Protein AF-A0AAV2HNX9-F1 (afdb_monomer)

Solvent-accessible surface area (backbone atoms only — not comparable to full-atom values): 12961 Å² total; per-residue (Å²): 136,86,89,87,82,91,80,92,86,80,91,81,89,77,92,74,74,87,75,73,69,78,71,80,78,62,73,86,73,55,54,63,69,58,54,45,53,54,46,70,78,42,55,73,60,53,39,57,54,51,30,67,74,41,72,68,45,33,56,45,68,68,38,48,83,78,48,26,64,44,81,35,42,28,35,45,73,84,60,88,81,61,64,88,79,57,84,57,62,84,46,102,81,33,64,98,61,38,48,29,59,53,41,34,58,49,30,72,75,42,20,72,38,26,27,28,44,33,41,37,36,73,41,77,95,27,45,65,61,39,33,54,39,47,37,54,35,27,61,42,41,50,72,18,59,31,31,32,45,34,40,32,48,62,56,35,64,92,56,69,65,67,60,48,52,51,41,49,53,27,50,35,53,42,40,52,47,19,63,58,24,28,32,45,35,37,32,44,32,20,29,54,69,68,60,40,48,51,43,51,51,35,41,48,73,31,17,58,92,44,50,77,44,81,42,61,55,43,37,49,50,96,73,73,73,87,69,79,131

Organism: Lymnaea stagnalis (NCBI:txid6523)

Nearest PDB structures (foldseek):
  8dkq-assembly1_A  TM=3.565E-01  e=7.542E-01  Sinorhizobium meliloti SM11

Structure (mmCIF, N/CA/C/O backbone):
data_AF-A0AAV2HNX9-F1
#
_entry.id   AF-A0AAV2HNX9-F1
#
loop_
_atom_site.group_PDB
_atom_site.id
_atom_site.type_symbol
_atom_site.label_atom_id
_atom_site.label_alt_id
_atom_site.label_comp_id
_atom_site.label_asym_id
_atom_site.label_entity_id
_atom_site.label_seq_id
_atom_site.pdbx_PDB_ins_code
_atom_site.Cartn_x
_atom_site.Cartn_y
_atom_site.Cartn_z
_atom_site.occupancy
_atom_site.B_iso_or_equiv
_atom_site.auth_seq_id
_atom_site.auth_comp_id
_atom_site.auth_asym_id
_atom_site.auth_atom_id
_atom_site.pdbx_PDB_model_num
ATOM 1 N N . MET A 1 1 ? -60.357 48.230 65.806 1.00 36.31 1 MET A N 1
ATOM 2 C CA . MET A 1 1 ? -60.300 48.684 64.400 1.00 36.31 1 MET A CA 1
ATOM 3 C C . MET A 1 1 ? -59.715 47.555 63.560 1.00 36.31 1 MET A C 1
ATOM 5 O O . MET A 1 1 ? -58.563 47.202 63.742 1.00 36.31 1 MET A O 1
ATOM 9 N N . THR A 1 2 ? -60.600 46.787 62.909 1.00 33.12 2 THR A N 1
ATOM 10 C CA . THR A 1 2 ? -60.699 46.656 61.431 1.00 33.12 2 THR A CA 1
ATOM 11 C C . THR A 1 2 ? -59.559 45.836 60.812 1.00 33.12 2 THR A C 1
ATOM 13 O O . THR A 1 2 ? -58.470 46.345 60.603 1.00 33.12 2 THR A O 1
ATOM 16 N N . THR A 1 3 ? -59.724 44.513 60.686 1.00 29.86 3 THR A N 1
ATOM 17 C CA . THR A 1 3 ? -60.319 43.760 59.546 1.00 29.86 3 THR A CA 1
ATOM 18 C C . THR A 1 3 ? -59.395 43.589 58.342 1.00 29.86 3 THR A C 1
ATOM 20 O O . THR A 1 3 ? -59.078 44.574 57.68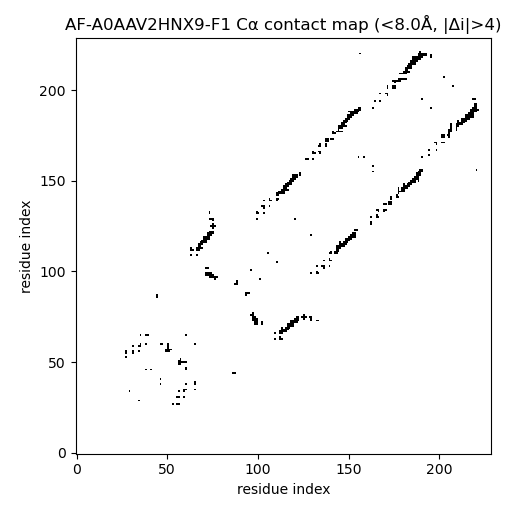2 1.00 29.86 3 THR A O 1
ATOM 23 N N . LYS A 1 4 ? -59.137 42.321 57.989 1.00 33.69 4 LYS A N 1
ATOM 24 C CA . LYS A 1 4 ? -59.310 41.662 56.667 1.00 33.69 4 LYS A CA 1
ATOM 25 C C . LYS A 1 4 ? -58.318 40.490 56.603 1.00 33.69 4 LYS A C 1
ATOM 27 O O . LYS A 1 4 ? -57.158 40.658 56.928 1.00 33.69 4 LYS A O 1
ATOM 32 N N . GLY A 1 5 ? -58.676 39.273 56.222 1.00 32.19 5 GLY A N 1
ATOM 33 C CA . GLY A 1 5 ? -59.882 38.802 55.561 1.00 32.19 5 GLY A CA 1
ATOM 34 C C . GLY A 1 5 ? -59.481 37.609 54.700 1.00 32.19 5 GLY A C 1
ATOM 35 O O . GLY A 1 5 ? -58.818 37.769 53.685 1.00 32.19 5 GLY A O 1
ATOM 36 N N . ASN A 1 6 ? -59.866 36.419 55.143 1.00 35.28 6 ASN A N 1
ATOM 37 C CA . ASN A 1 6 ? -59.777 35.169 54.399 1.00 35.28 6 ASN A CA 1
ATOM 38 C C . ASN A 1 6 ? -60.876 35.162 53.313 1.00 35.28 6 ASN A C 1
ATOM 40 O O . ASN A 1 6 ? -62.016 35.473 53.664 1.00 35.28 6 ASN A O 1
ATOM 44 N N . LYS A 1 7 ? -60.583 34.791 52.051 1.00 37.09 7 LYS A N 1
ATOM 45 C CA . LYS A 1 7 ? -61.527 34.113 51.118 1.00 37.09 7 LYS A CA 1
ATOM 46 C C . LYS A 1 7 ? -60.924 33.777 49.737 1.00 37.09 7 LYS A C 1
ATOM 48 O O . LYS A 1 7 ? -60.796 34.620 48.864 1.00 37.09 7 LYS A O 1
ATOM 53 N N . ILE A 1 8 ? -60.592 32.495 49.585 1.00 37.94 8 ILE A N 1
ATOM 54 C CA . ILE A 1 8 ? -61.022 31.507 48.568 1.00 37.94 8 ILE A CA 1
ATOM 55 C C . ILE A 1 8 ? -61.745 32.003 47.288 1.00 37.94 8 ILE A C 1
ATOM 57 O O . ILE A 1 8 ? -62.799 32.626 47.387 1.00 37.94 8 ILE A O 1
ATOM 61 N N . ARG A 1 9 ? -61.273 31.466 46.139 1.00 32.03 9 ARG A N 1
ATOM 62 C CA . ARG A 1 9 ? -61.919 31.076 44.843 1.00 32.03 9 ARG A CA 1
ATOM 63 C C . ARG A 1 9 ? -61.125 31.671 43.664 1.00 32.03 9 ARG A C 1
ATOM 65 O O . ARG A 1 9 ? -60.719 32.812 43.744 1.00 32.03 9 ARG A O 1
ATOM 72 N N . GLN A 1 10 ? -60.868 30.998 42.541 1.00 31.73 10 GLN A N 1
ATOM 73 C CA . GLN A 1 10 ? -61.465 29.801 41.947 1.00 31.73 10 GLN A CA 1
ATOM 74 C C . GLN A 1 10 ? -60.506 29.214 40.890 1.00 31.73 10 GLN A C 1
ATOM 76 O O . GLN A 1 10 ? -59.698 29.925 40.302 1.00 31.73 10 GLN A O 1
ATOM 81 N N . LYS A 1 11 ? -60.643 27.906 40.652 1.00 38.12 11 LYS A N 1
ATOM 82 C CA . LYS A 1 11 ? -60.053 27.131 39.551 1.00 38.12 11 LYS A CA 1
ATOM 83 C C . LYS A 1 11 ? -60.356 27.751 38.180 1.00 38.12 11 LYS A C 1
ATOM 85 O O . LYS A 1 11 ? -61.486 28.179 37.968 1.00 38.12 11 LYS A O 1
ATOM 90 N N . ASN A 1 12 ? -59.408 27.653 37.244 1.00 29.58 12 ASN A N 1
ATOM 91 C CA . ASN A 1 12 ? -59.546 26.915 35.971 1.00 29.58 12 ASN A CA 1
ATOM 92 C C . ASN A 1 12 ? -58.284 27.130 35.114 1.00 29.58 12 ASN A C 1
ATOM 94 O O . ASN A 1 12 ? -57.900 28.246 34.810 1.00 29.58 12 ASN A O 1
ATOM 98 N N . SER A 1 13 ? -57.533 26.057 34.869 1.00 39.56 13 SER A N 1
ATOM 99 C CA . SER A 1 13 ? -57.535 25.339 33.587 1.00 39.56 13 SER A CA 1
ATOM 100 C C . SER A 1 13 ? -56.720 26.037 32.502 1.00 39.56 13 SER A C 1
ATOM 102 O O . SER A 1 13 ? -57.232 26.826 31.719 1.00 39.56 13 SER A O 1
ATOM 104 N N . THR A 1 14 ? -55.469 25.613 32.377 1.00 35.22 14 THR A N 1
ATOM 105 C CA . THR A 1 14 ? -54.816 25.495 31.073 1.00 35.22 14 THR A CA 1
ATOM 106 C C . THR A 1 14 ? -53.960 24.237 31.108 1.00 35.22 14 THR A C 1
ATOM 108 O O . THR A 1 14 ? -52.844 24.208 31.615 1.00 35.22 14 THR A O 1
ATOM 111 N N . LYS A 1 15 ? -54.552 23.146 30.607 1.00 44.59 15 LYS A N 1
ATOM 112 C CA . LYS A 1 15 ? -53.810 22.002 30.079 1.00 44.59 15 LYS A CA 1
ATOM 113 C C . LYS A 1 15 ? -52.879 22.546 28.995 1.00 44.59 15 LYS A C 1
ATOM 115 O O . LYS A 1 15 ? -53.356 22.968 27.948 1.00 44.59 15 LYS A O 1
ATOM 120 N N . GLY A 1 16 ? -51.581 22.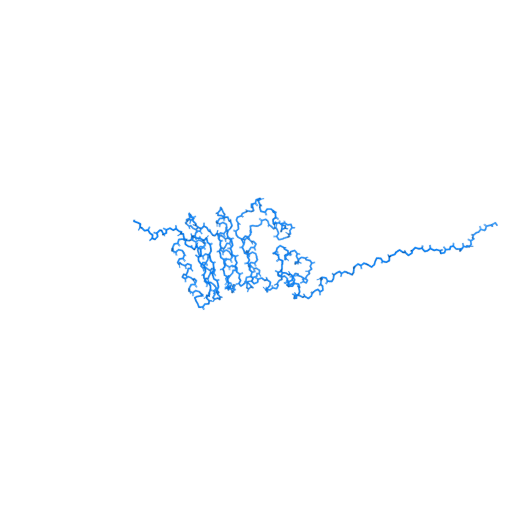542 29.260 1.00 34.94 16 GLY A N 1
ATOM 121 C CA . GLY A 1 16 ? -50.545 22.953 28.320 1.00 34.94 16 GLY A CA 1
ATOM 122 C C . GLY A 1 16 ? -49.400 21.957 28.370 1.00 34.94 16 GLY A C 1
ATOM 123 O O . GLY A 1 16 ? -48.432 22.176 29.077 1.00 34.94 16 GLY A O 1
ATOM 124 N N . GLN A 1 17 ? -49.598 20.836 27.676 1.00 37.97 17 GLN A N 1
ATOM 125 C CA . GLN A 1 17 ? -48.571 19.976 27.083 1.00 37.97 17 GLN A CA 1
ATOM 126 C C . GLN A 1 17 ? -47.351 19.643 27.963 1.00 37.97 17 GLN A C 1
ATOM 128 O O . GLN A 1 17 ? -46.345 20.347 27.980 1.00 37.97 17 GLN A O 1
ATOM 133 N N . HIS A 1 18 ? -47.385 18.451 28.570 1.00 40.00 18 HIS A N 1
ATOM 134 C CA . HIS A 1 18 ? -46.161 17.672 28.744 1.00 40.00 18 HIS A CA 1
ATOM 135 C C . HIS A 1 18 ? -45.559 17.454 27.349 1.00 40.00 18 HIS A C 1
ATOM 137 O O . HIS A 1 18 ? -45.956 16.539 26.630 1.00 40.00 18 HIS A O 1
ATOM 143 N N . HIS A 1 19 ? -44.611 18.302 26.954 1.00 43.41 19 HIS A N 1
ATOM 144 C CA . HIS A 1 19 ? -43.607 17.896 25.987 1.00 43.41 19 HIS A CA 1
ATOM 145 C C . HIS A 1 19 ? -42.843 16.742 26.640 1.00 43.41 19 HIS A C 1
ATOM 147 O O . HIS A 1 19 ? -41.956 16.956 27.464 1.00 43.41 19 HIS A O 1
ATOM 153 N N . THR A 1 20 ? -43.227 15.505 26.322 1.00 45.50 20 THR A N 1
ATOM 154 C CA . THR A 1 20 ? -42.326 14.357 26.419 1.00 45.50 20 THR A CA 1
ATOM 155 C C . THR A 1 20 ? -41.044 14.765 25.712 1.00 45.50 20 THR A C 1
ATOM 157 O O . THR A 1 20 ? -41.042 14.930 24.489 1.00 45.50 20 THR A O 1
ATOM 160 N N . SER A 1 21 ? -39.977 15.009 26.477 1.00 46.34 21 SER A N 1
ATOM 161 C CA . SER A 1 21 ? -38.649 15.138 25.893 1.00 46.34 21 SER A CA 1
ATOM 162 C C . SER A 1 21 ? -38.419 13.877 25.063 1.00 46.34 21 SER A C 1
ATOM 164 O O . SER A 1 21 ? -38.721 12.793 25.575 1.00 46.34 21 SER A O 1
ATOM 166 N N . PRO A 1 22 ? -37.938 13.969 23.812 1.00 51.44 22 PRO A N 1
ATOM 167 C CA . PRO A 1 22 ? -37.558 12.763 23.095 1.00 51.44 22 PRO A CA 1
ATOM 168 C C . PRO A 1 22 ? -36.579 12.010 23.998 1.00 51.44 22 PRO A C 1
ATOM 170 O O . PRO A 1 22 ? -35.651 12.623 24.535 1.00 51.44 22 PRO A O 1
ATOM 173 N N . GLU A 1 23 ? -36.850 10.726 24.247 1.00 56.50 23 GLU A N 1
ATOM 174 C CA . GLU A 1 23 ? -35.920 9.841 24.948 1.00 56.50 23 GLU A CA 1
ATOM 175 C C . GLU A 1 23 ? -34.497 10.126 24.445 1.00 56.50 23 GLU A C 1
ATOM 177 O O . GLU A 1 23 ? -34.314 10.266 23.227 1.00 56.50 23 GLU A O 1
ATOM 182 N N . PRO A 1 24 ? -33.493 10.257 25.331 1.00 60.19 24 PRO A N 1
ATOM 183 C CA . PRO A 1 24 ? -32.129 10.492 24.889 1.00 60.19 24 PRO A CA 1
ATOM 184 C C . PRO A 1 24 ? -31.737 9.345 23.960 1.00 60.19 24 PRO A C 1
ATOM 186 O O . PRO A 1 24 ? -31.617 8.199 24.387 1.00 60.19 24 PRO A O 1
ATOM 189 N N . GLN A 1 25 ? -31.614 9.657 22.667 1.00 62.66 25 GLN A N 1
ATOM 190 C CA . GLN A 1 25 ? -31.430 8.654 21.629 1.00 62.66 25 GLN A CA 1
ATOM 191 C C . GLN A 1 25 ? -30.222 7.777 21.966 1.00 62.66 25 GLN A C 1
ATOM 193 O O . GLN A 1 25 ? -29.090 8.248 22.088 1.00 62.66 25 GLN A O 1
ATOM 198 N N . LEU A 1 26 ? -30.508 6.485 22.099 1.00 79.25 26 LEU A N 1
ATOM 199 C CA . LEU A 1 26 ? -29.689 5.417 22.667 1.00 79.25 26 LEU A CA 1
ATOM 200 C C . LEU A 1 26 ? -28.429 5.046 21.851 1.00 79.25 26 LEU A C 1
ATOM 202 O O . LEU A 1 26 ? -27.915 3.937 21.974 1.00 79.25 26 LEU A O 1
ATOM 206 N N . TRP A 1 27 ? -27.913 5.940 21.002 1.00 82.44 27 TRP A N 1
ATOM 207 C CA . TRP A 1 27 ? -26.795 5.677 20.081 1.00 82.44 27 TRP A CA 1
ATOM 208 C C . TRP A 1 27 ? -25.524 5.181 20.789 1.00 82.44 27 TRP A C 1
ATOM 210 O O . TRP A 1 27 ? -24.740 4.420 20.217 1.00 82.44 27 TRP A O 1
ATOM 220 N N . SER A 1 28 ? -25.324 5.575 22.048 1.00 81.00 28 SER A N 1
ATOM 221 C CA . SER A 1 28 ? -24.218 5.108 22.889 1.00 81.00 28 SER A CA 1
ATOM 222 C C . SER A 1 28 ? -24.363 3.655 23.360 1.00 81.00 28 SER A C 1
ATOM 224 O O . SER A 1 28 ? -23.349 3.046 23.701 1.00 81.00 28 SER A O 1
ATOM 226 N N . LEU A 1 29 ? -25.581 3.102 23.362 1.00 85.69 29 LEU A N 1
ATOM 227 C CA . LEU A 1 29 ? -25.898 1.730 23.776 1.00 85.69 29 LEU A CA 1
ATOM 228 C C . LEU A 1 29 ? -25.958 0.743 22.601 1.00 85.69 29 LEU A C 1
ATOM 230 O O . LEU A 1 29 ? -26.251 -0.434 22.802 1.00 85.69 29 LEU A O 1
ATOM 234 N N . LEU A 1 30 ? -25.667 1.193 21.375 1.00 90.06 30 LEU A N 1
ATOM 235 C CA . LEU A 1 30 ? -25.599 0.294 20.229 1.00 90.06 30 LEU A CA 1
ATOM 236 C C . LEU A 1 30 ? -24.528 -0.791 20.437 1.00 90.06 30 LEU A C 1
ATOM 238 O O . LEU A 1 30 ? -23.405 -0.474 20.845 1.00 90.06 30 LEU A O 1
ATOM 242 N N . PRO A 1 31 ? -24.822 -2.059 20.089 1.00 92.25 31 PRO A N 1
ATOM 243 C CA . PRO A 1 31 ? -23.825 -3.119 20.108 1.00 92.25 31 PRO A CA 1
ATOM 244 C C . PRO A 1 31 ? -22.621 -2.783 19.225 1.00 92.25 31 PRO A C 1
ATOM 246 O O . PRO A 1 31 ? -22.765 -2.224 18.134 1.00 92.25 31 PRO A O 1
ATOM 249 N N . ALA A 1 32 ? -21.428 -3.199 19.657 1.00 90.56 32 ALA A N 1
ATOM 250 C CA . ALA A 1 32 ? -20.174 -2.935 18.949 1.00 90.56 32 ALA A CA 1
ATOM 251 C C . ALA A 1 32 ? -20.191 -3.401 17.480 1.00 90.56 32 ALA A C 1
ATOM 253 O O . ALA A 1 32 ? -19.605 -2.751 16.619 1.00 90.56 32 ALA A O 1
ATOM 254 N N . THR A 1 33 ? -20.898 -4.493 17.176 1.00 91.88 33 THR A N 1
ATOM 255 C CA . THR A 1 33 ? -21.072 -5.018 15.812 1.00 91.88 33 THR A CA 1
ATOM 256 C C . THR A 1 33 ? -21.853 -4.065 14.907 1.00 91.88 33 THR A C 1
ATOM 258 O O . THR A 1 33 ? -21.482 -3.890 13.748 1.00 91.88 33 THR A O 1
ATOM 261 N N . ILE A 1 34 ? -22.887 -3.401 15.431 1.00 93.19 34 ILE A N 1
ATOM 262 C CA . ILE A 1 34 ? -23.683 -2.413 14.690 1.00 93.19 34 ILE A CA 1
ATOM 263 C C . ILE A 1 34 ? -22.869 -1.141 14.466 1.00 93.19 34 ILE A C 1
ATOM 265 O O . ILE A 1 34 ? -22.821 -0.626 13.353 1.00 93.19 34 ILE A O 1
ATOM 269 N N . VAL A 1 35 ? -22.160 -0.673 15.495 1.00 93.38 35 VAL A N 1
ATOM 270 C CA . VAL A 1 35 ? -21.253 0.479 15.376 1.00 93.38 35 VAL A CA 1
ATOM 271 C C . VAL A 1 35 ? -20.162 0.198 14.336 1.00 93.38 35 VAL A C 1
ATOM 273 O O . VAL A 1 35 ? -19.877 1.051 13.496 1.00 93.38 35 VAL A O 1
ATOM 276 N N . LEU A 1 36 ? -19.595 -1.014 14.327 1.00 91.94 36 LEU A N 1
ATOM 277 C CA . LEU A 1 36 ? -18.611 -1.437 13.330 1.00 91.94 36 LEU A CA 1
ATOM 278 C C . LEU A 1 36 ? -19.209 -1.440 11.919 1.00 91.94 36 LEU A C 1
ATOM 280 O O . LEU A 1 36 ? -18.563 -0.958 10.992 1.00 91.94 36 LEU A O 1
ATOM 284 N N . ALA A 1 37 ? -20.439 -1.932 11.755 1.00 92.56 37 ALA A N 1
ATOM 285 C CA . ALA A 1 37 ? -21.139 -1.896 10.476 1.00 92.56 37 ALA A CA 1
ATOM 286 C C . ALA A 1 37 ? -21.342 -0.454 9.989 1.00 92.56 37 ALA A C 1
ATOM 288 O O . ALA A 1 37 ? -21.020 -0.159 8.841 1.00 92.56 37 ALA A O 1
ATOM 289 N N . ILE A 1 38 ? -21.762 0.469 10.861 1.00 93.44 38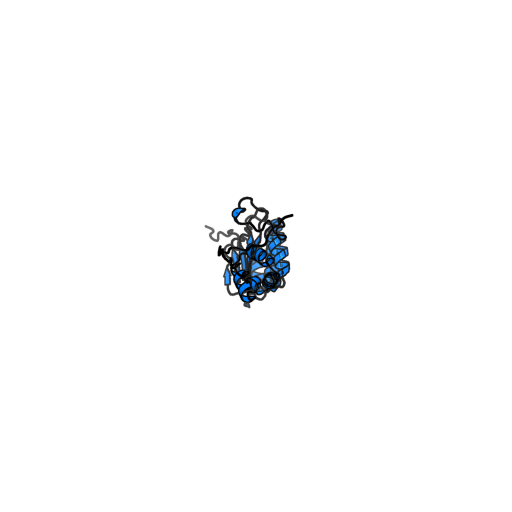 ILE A N 1
ATOM 290 C CA . ILE A 1 38 ? -21.879 1.898 10.524 1.00 93.44 38 ILE A CA 1
ATOM 291 C C . ILE A 1 38 ? -20.531 2.442 10.044 1.00 93.44 38 ILE A C 1
ATOM 293 O O . ILE A 1 38 ? -20.466 3.049 8.976 1.00 93.44 38 ILE A O 1
ATOM 297 N N . TYR A 1 39 ? -19.438 2.149 10.759 1.00 91.00 39 TYR A N 1
ATOM 298 C CA . TYR A 1 39 ? -18.098 2.549 10.334 1.00 91.00 39 TYR A CA 1
ATOM 299 C C . TYR A 1 39 ? -17.755 2.082 8.911 1.00 91.00 39 TYR A C 1
ATOM 301 O O . TYR A 1 39 ? -17.054 2.803 8.200 1.00 91.00 39 TYR A O 1
ATOM 309 N N . THR A 1 40 ? -18.236 0.919 8.456 1.00 88.62 40 THR A N 1
ATOM 310 C CA . THR A 1 40 ? -17.935 0.438 7.095 1.00 88.62 40 THR A CA 1
ATOM 311 C C . THR A 1 40 ? -18.527 1.317 5.991 1.00 88.62 40 THR A C 1
ATOM 313 O O . THR A 1 40 ? -17.886 1.451 4.951 1.00 88.62 40 THR A O 1
ATOM 316 N N . TYR A 1 41 ? -19.654 1.991 6.244 1.00 89.69 41 TYR A N 1
ATOM 317 C CA . TYR A 1 41 ? -20.299 2.909 5.294 1.00 89.69 41 TYR A CA 1
ATOM 318 C C . TYR A 1 41 ? -19.685 4.312 5.274 1.00 89.69 41 TYR A C 1
ATOM 320 O O . TYR A 1 41 ? -19.957 5.097 4.369 1.00 89.69 41 TYR A O 1
ATOM 328 N N . LEU A 1 42 ? -18.864 4.639 6.271 1.00 84.81 42 LEU A N 1
ATOM 329 C CA . LEU A 1 42 ? -18.271 5.960 6.421 1.00 84.81 42 LEU A CA 1
ATOM 330 C C . LEU A 1 42 ? -16.921 6.065 5.709 1.00 84.81 42 LEU A C 1
ATOM 332 O O . LEU A 1 42 ? -16.093 5.151 5.773 1.00 84.81 42 LEU A O 1
ATOM 336 N N . GLY A 1 43 ? -16.669 7.224 5.097 1.00 75.94 43 GLY A N 1
ATOM 337 C CA . GLY A 1 43 ? -15.327 7.618 4.670 1.00 75.94 43 GLY A CA 1
ATOM 338 C C . GLY A 1 43 ? -14.433 7.919 5.875 1.00 75.94 43 GLY A C 1
ATOM 339 O O . GLY A 1 43 ? -14.919 8.189 6.972 1.00 75.94 43 GLY A O 1
ATOM 340 N N . ASP A 1 44 ? -13.112 7.902 5.698 1.00 74.44 44 ASP A N 1
ATOM 341 C CA . ASP A 1 44 ? -12.163 7.998 6.821 1.00 74.44 44 ASP A CA 1
ATOM 342 C C . ASP A 1 44 ? -12.356 9.253 7.697 1.00 74.44 44 ASP A C 1
ATOM 344 O O . ASP A 1 44 ? -12.184 9.189 8.916 1.00 74.44 44 ASP A O 1
ATOM 348 N N . ILE A 1 45 ? -12.784 10.372 7.100 1.00 71.50 45 ILE A N 1
ATOM 349 C CA . ILE A 1 45 ? -13.097 11.628 7.804 1.00 71.50 45 ILE A CA 1
ATOM 350 C C . ILE A 1 45 ? -14.251 11.427 8.790 1.00 71.50 45 ILE A C 1
ATOM 352 O O . ILE A 1 45 ? -14.160 11.804 9.965 1.00 71.50 45 ILE A O 1
ATOM 356 N N . ASP A 1 46 ? -15.321 10.801 8.319 1.00 81.12 46 ASP A N 1
ATOM 357 C CA . ASP A 1 46 ? -16.515 10.553 9.112 1.00 81.12 46 ASP A CA 1
ATOM 358 C C . ASP A 1 46 ? -16.242 9.481 10.163 1.00 81.12 46 ASP A C 1
ATOM 360 O O . ASP A 1 46 ? -16.701 9.617 11.292 1.00 81.12 46 ASP A O 1
ATOM 364 N N . ARG A 1 47 ? -15.394 8.484 9.867 1.00 85.88 47 ARG A N 1
ATOM 365 C CA . ARG A 1 47 ? -14.938 7.505 10.869 1.00 85.88 47 ARG A CA 1
ATOM 366 C C . ARG A 1 47 ? -14.195 8.185 12.022 1.00 85.88 47 ARG A C 1
ATOM 368 O O . ARG A 1 47 ? -14.489 7.934 13.188 1.00 85.88 47 ARG A O 1
ATOM 375 N N . VAL A 1 48 ? -13.243 9.073 11.735 1.00 81.56 48 VAL A N 1
ATOM 376 C CA . VAL A 1 48 ? -12.515 9.795 12.796 1.00 81.56 48 VAL A CA 1
ATOM 377 C C . VAL A 1 48 ? -13.460 10.698 13.589 1.00 81.56 48 VAL A C 1
ATOM 379 O O . VAL A 1 48 ? -13.346 10.778 14.812 1.00 81.56 48 VAL A O 1
ATOM 382 N N . SER A 1 49 ? -14.402 11.363 12.921 1.00 82.62 49 SER A N 1
ATOM 383 C CA . SER A 1 49 ? -15.400 12.215 13.579 1.00 82.62 49 SER A CA 1
ATOM 384 C C . SER A 1 49 ? -16.321 11.397 14.485 1.00 82.62 49 SER A C 1
ATOM 386 O O . SER A 1 49 ? -16.494 11.731 15.656 1.00 82.62 49 SER A O 1
ATOM 388 N N . MET A 1 50 ? -16.806 10.262 13.986 1.00 88.06 50 MET A N 1
ATOM 389 C CA . MET A 1 50 ? -17.612 9.289 14.714 1.00 88.06 50 MET A CA 1
ATOM 390 C C . MET A 1 50 ? -16.864 8.742 15.941 1.00 88.06 50 MET A C 1
ATOM 392 O O . MET A 1 50 ? -17.419 8.679 17.035 1.00 88.06 50 MET A O 1
ATOM 396 N N . ALA A 1 51 ? -15.570 8.438 15.815 1.00 88.94 51 ALA A N 1
ATOM 397 C CA . ALA A 1 51 ? -14.743 7.952 16.924 1.00 88.94 51 ALA A CA 1
ATOM 398 C C . ALA A 1 51 ? -14.566 8.966 18.065 1.00 88.94 51 ALA A C 1
ATOM 400 O O . ALA A 1 51 ? -14.155 8.592 19.159 1.00 88.94 51 ALA A O 1
ATOM 401 N N . ARG A 1 52 ? -14.868 10.249 17.841 1.00 86.69 52 ARG A N 1
ATOM 402 C CA . ARG A 1 52 ? -14.778 11.297 18.869 1.00 86.69 52 ARG A CA 1
ATOM 403 C C . ARG A 1 52 ? -16.070 11.485 19.662 1.00 86.69 52 ARG A C 1
ATOM 405 O O . ARG A 1 52 ? -16.050 12.242 20.627 1.00 86.69 52 ARG A O 1
ATOM 412 N N . VAL A 1 53 ? -17.163 10.827 19.270 1.00 88.69 53 VAL A N 1
ATOM 413 C CA . VAL A 1 53 ? -18.482 10.991 19.903 1.00 88.69 53 VAL A CA 1
ATOM 414 C C . VAL A 1 53 ? -18.485 10.439 21.328 1.00 88.69 53 VAL A C 1
ATOM 416 O O . VAL A 1 53 ? -18.915 11.119 22.255 1.00 88.69 53 VAL A O 1
ATOM 419 N N . CYS A 1 54 ? -17.989 9.216 21.528 1.00 88.38 54 CYS A N 1
ATOM 420 C CA . CYS A 1 54 ? -17.912 8.592 22.848 1.00 88.38 54 CYS A CA 1
ATOM 421 C C . CYS A 1 54 ? -16.822 7.509 22.907 1.00 88.38 54 CYS A C 1
ATOM 423 O O . CYS A 1 54 ? -16.301 7.066 21.882 1.00 88.38 54 CYS A O 1
ATOM 425 N N . LYS A 1 55 ? -16.490 7.052 24.124 1.00 89.19 55 LYS A N 1
ATOM 426 C CA . LYS A 1 55 ? -15.455 6.026 24.353 1.00 89.19 55 LYS A CA 1
ATOM 427 C C . LYS A 1 55 ? -15.782 4.694 23.673 1.00 89.19 55 LYS A C 1
ATOM 429 O O . LYS A 1 55 ? -14.887 4.087 23.100 1.00 89.19 55 LYS A O 1
ATOM 434 N N . THR A 1 56 ? -17.044 4.266 23.701 1.00 90.25 56 THR A N 1
ATOM 435 C CA . THR A 1 56 ? -17.484 3.010 23.074 1.00 90.25 56 THR A CA 1
ATOM 436 C C . THR A 1 56 ? -17.227 3.026 21.569 1.00 90.25 56 THR A C 1
ATOM 438 O O . THR A 1 56 ? -16.665 2.085 21.019 1.00 90.25 56 THR A O 1
ATOM 441 N N . TRP A 1 57 ? -17.568 4.126 20.895 1.00 92.75 57 TRP A N 1
ATOM 442 C CA . TRP A 1 57 ? -17.356 4.260 19.454 1.00 92.75 57 TRP A CA 1
ATOM 443 C C . TRP A 1 57 ? -15.863 4.344 19.125 1.00 92.75 57 TRP A C 1
ATOM 445 O O . TRP A 1 57 ? -15.404 3.687 18.194 1.00 92.75 57 TRP A O 1
ATOM 455 N N . TYR A 1 58 ? -15.076 5.038 19.954 1.00 90.62 58 TYR A N 1
ATOM 456 C CA . TYR A 1 58 ? -13.616 5.036 19.840 1.00 90.62 58 TYR A CA 1
ATOM 457 C C . TYR A 1 58 ? -13.001 3.631 19.971 1.00 90.62 58 TYR A C 1
ATOM 459 O O . TYR A 1 58 ? -12.101 3.283 19.212 1.00 90.62 58 TYR A O 1
ATOM 467 N N . GLN A 1 59 ? -13.487 2.798 20.895 1.00 91.12 59 GLN A N 1
ATOM 468 C CA . GLN A 1 59 ? -13.011 1.416 21.038 1.00 91.12 59 GLN A CA 1
ATOM 469 C C . GLN A 1 59 ? -13.307 0.590 19.782 1.00 91.12 59 GLN A C 1
ATOM 471 O O . GLN A 1 59 ? -12.434 -0.125 19.294 1.00 91.12 59 GLN A O 1
ATOM 476 N N . VAL A 1 60 ? -14.504 0.737 19.206 1.00 91.69 60 VAL A N 1
ATOM 477 C CA . VAL A 1 60 ? -14.862 0.070 17.945 1.00 91.69 60 VAL A CA 1
ATOM 478 C C . VAL A 1 60 ? -14.007 0.579 16.782 1.00 91.69 60 VAL A C 1
ATOM 480 O O . VAL A 1 60 ? -13.575 -0.211 15.945 1.00 91.69 60 VAL A O 1
ATOM 483 N N . PHE A 1 61 ? -13.682 1.873 16.755 1.00 89.12 61 PHE A N 1
ATOM 484 C CA . PHE A 1 61 ? -12.757 2.445 15.777 1.00 89.12 61 PHE A CA 1
ATOM 485 C C . PHE A 1 61 ? -11.368 1.796 15.833 1.00 89.12 61 PHE A C 1
ATOM 487 O O . PHE A 1 61 ? -10.691 1.745 14.817 1.00 89.12 61 PHE A O 1
ATOM 494 N N . GLN A 1 62 ? -10.927 1.263 16.974 1.00 86.56 62 GLN A N 1
ATOM 495 C CA . GLN A 1 62 ? -9.636 0.573 17.084 1.00 86.56 62 GLN A CA 1
ATOM 496 C C . GLN A 1 62 ? -9.676 -0.891 16.613 1.00 86.56 62 GLN A C 1
ATOM 498 O O . GLN A 1 62 ? -8.629 -1.532 16.551 1.00 86.56 62 GLN A O 1
ATOM 503 N N . VAL A 1 63 ? -10.845 -1.431 16.249 1.00 88.31 63 VAL A N 1
ATOM 504 C CA . VAL A 1 63 ? -10.987 -2.839 15.857 1.00 88.31 63 VAL A CA 1
ATOM 505 C C . VAL A 1 63 ? -10.258 -3.117 14.530 1.00 88.31 63 VAL A C 1
ATOM 507 O O . VAL A 1 63 ? -10.595 -2.505 13.514 1.00 88.31 63 VAL A O 1
ATOM 510 N N . PRO A 1 64 ? -9.338 -4.104 14.479 1.00 83.62 64 PRO A N 1
ATOM 511 C CA . PRO A 1 64 ? -8.584 -4.480 13.276 1.00 83.62 64 PRO A CA 1
ATOM 512 C C . PRO A 1 64 ? -9.435 -4.719 12.029 1.00 83.62 64 PRO A C 1
ATOM 514 O O . PRO A 1 64 ? -9.060 -4.337 10.922 1.00 83.62 64 PRO A O 1
ATOM 517 N N . ALA A 1 65 ? -10.611 -5.330 12.206 1.00 84.69 65 ALA A N 1
ATOM 518 C CA . ALA A 1 65 ? -11.524 -5.658 11.115 1.00 84.69 65 ALA A CA 1
ATOM 519 C C . ALA A 1 65 ? -11.936 -4.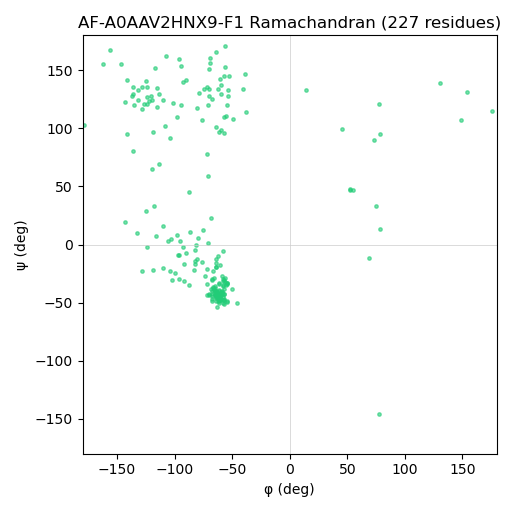432 10.291 1.00 84.69 65 ALA A C 1
ATOM 521 O O . ALA A 1 65 ? -12.144 -4.560 9.086 1.00 84.69 65 ALA A O 1
ATOM 522 N N . LEU A 1 66 ? -11.996 -3.254 10.919 1.00 86.06 66 LEU A N 1
ATOM 523 C CA . LEU A 1 66 ? -12.320 -2.007 10.241 1.00 86.06 66 LEU A CA 1
ATOM 524 C C . LEU A 1 66 ? -11.227 -1.589 9.252 1.00 86.06 66 LEU A C 1
ATOM 526 O O . LEU A 1 66 ? -11.535 -0.937 8.255 1.00 86.06 66 LEU A O 1
ATOM 530 N N . TRP A 1 67 ? -9.966 -1.949 9.513 1.00 86.75 67 TRP A N 1
ATOM 531 C CA . TRP A 1 67 ? -8.771 -1.432 8.834 1.00 86.75 67 TRP A CA 1
ATOM 532 C C . TRP A 1 67 ? -8.158 -2.384 7.802 1.00 86.75 67 TRP A C 1
ATOM 534 O O . TRP A 1 67 ? -7.137 -2.049 7.208 1.00 86.75 67 TRP A O 1
ATOM 544 N N . ARG A 1 68 ? -8.801 -3.529 7.532 1.00 86.50 68 ARG A N 1
ATOM 545 C CA . ARG A 1 68 ? -8.281 -4.564 6.618 1.00 86.50 68 ARG A CA 1
ATOM 546 C C . ARG A 1 68 ? -8.004 -4.079 5.198 1.00 86.50 68 ARG A C 1
ATOM 548 O O . ARG A 1 68 ? -7.038 -4.542 4.607 1.00 86.50 68 ARG A O 1
ATOM 555 N N . SER A 1 69 ? -8.815 -3.169 4.660 1.00 84.19 69 SER A N 1
ATOM 556 C CA . SER A 1 69 ? -8.646 -2.643 3.299 1.00 84.19 69 SER A CA 1
ATOM 557 C C . SER A 1 69 ? -8.531 -1.130 3.306 1.00 84.19 69 SER A C 1
ATOM 559 O O . SER A 1 69 ? -9.378 -0.461 3.905 1.00 84.19 69 SER A O 1
ATOM 561 N N . ARG A 1 70 ? -7.477 -0.570 2.700 1.00 83.81 70 ARG A N 1
ATOM 562 C CA . ARG A 1 70 ? -7.205 0.871 2.761 1.00 83.81 70 ARG A CA 1
ATOM 563 C C . ARG A 1 70 ? -6.688 1.481 1.472 1.00 83.81 70 ARG A C 1
ATOM 565 O O . ARG A 1 70 ? -5.844 0.931 0.775 1.00 83.81 70 ARG A O 1
ATOM 572 N N . ILE A 1 71 ? -7.171 2.694 1.216 1.00 82.00 71 ILE A N 1
ATOM 573 C CA . ILE A 1 71 ? -6.697 3.558 0.142 1.00 82.00 71 ILE A CA 1
ATOM 574 C C . ILE A 1 71 ? -5.774 4.601 0.764 1.00 82.00 71 ILE A C 1
ATOM 576 O O . ILE A 1 71 ? -6.167 5.364 1.641 1.00 82.00 71 ILE A O 1
ATOM 580 N N . MET A 1 72 ? -4.543 4.635 0.286 1.00 83.75 72 MET A N 1
ATOM 581 C CA . MET A 1 72 ? -3.490 5.553 0.674 1.00 83.75 72 MET A CA 1
ATOM 582 C C . MET A 1 72 ? -3.176 6.447 -0.518 1.00 83.75 72 MET A C 1
ATOM 584 O O . MET A 1 72 ? -2.983 5.988 -1.643 1.00 83.75 72 MET A O 1
ATOM 588 N N . ARG A 1 73 ? -3.153 7.754 -0.282 1.00 79.62 73 ARG A N 1
ATOM 589 C CA . ARG A 1 73 ? -2.883 8.742 -1.325 1.00 79.62 73 ARG A CA 1
ATOM 590 C C . ARG A 1 73 ? -1.584 9.454 -1.003 1.00 79.62 73 ARG A C 1
ATOM 592 O O . ARG A 1 73 ? -1.352 9.854 0.133 1.00 79.62 73 ARG A O 1
ATOM 599 N N . PHE A 1 74 ? -0.759 9.604 -2.018 1.00 74.12 74 PHE A N 1
ATOM 600 C CA . PHE A 1 74 ? 0.497 10.322 -1.997 1.00 74.12 74 PHE A CA 1
ATOM 601 C C . PHE A 1 74 ? 0.345 11.454 -3.001 1.00 74.12 74 PHE A C 1
ATOM 603 O O . PHE A 1 74 ? 0.454 11.272 -4.211 1.00 74.12 74 PHE A O 1
ATOM 610 N N . SER A 1 75 ? 0.006 12.629 -2.489 1.00 64.62 75 SER A N 1
ATOM 611 C CA . SER A 1 75 ? 0.177 13.869 -3.223 1.00 64.62 75 SER A CA 1
ATOM 612 C C . SER A 1 75 ? 1.160 14.739 -2.476 1.00 64.62 75 SER A C 1
ATOM 614 O O . SER A 1 75 ? 1.241 14.719 -1.242 1.00 64.62 75 SER A O 1
ATOM 616 N N . GLY A 1 76 ? 1.826 15.553 -3.269 1.00 53.50 76 GLY A N 1
ATOM 617 C CA . GLY A 1 76 ? 2.331 16.821 -2.826 1.00 53.50 76 GLY A CA 1
ATOM 618 C C . GLY A 1 76 ? 1.289 17.770 -2.228 1.00 53.50 76 GLY A C 1
ATOM 619 O O . GLY A 1 76 ? 0.094 17.461 -2.263 1.00 53.50 76 GLY A O 1
ATOM 620 N N . LYS A 1 77 ? 1.731 18.887 -1.638 1.00 50.19 77 LYS A N 1
ATOM 621 C CA . LYS A 1 77 ? 0.916 19.886 -0.922 1.00 50.19 77 LYS A CA 1
ATOM 622 C C . LYS A 1 77 ? -0.438 20.156 -1.585 1.00 50.19 77 LYS A C 1
ATOM 624 O O . LYS A 1 77 ? -0.585 20.186 -2.800 1.00 50.19 77 LYS A O 1
ATOM 629 N N . ARG A 1 78 ? -1.418 20.432 -0.716 1.00 49.16 78 ARG A N 1
ATOM 630 C CA . ARG A 1 78 ? -2.795 20.824 -1.042 1.00 49.16 78 ARG A CA 1
ATOM 631 C C . ARG A 1 78 ? -2.864 21.754 -2.251 1.00 49.16 78 ARG A C 1
ATOM 633 O O . ARG A 1 78 ? -2.447 22.908 -2.159 1.00 49.16 78 ARG A O 1
ATOM 640 N N . SER A 1 79 ? -3.466 21.284 -3.337 1.00 41.81 79 SER A N 1
ATOM 641 C CA . SER A 1 79 ? -3.933 22.181 -4.386 1.00 41.81 79 SER A CA 1
ATOM 642 C C . SER A 1 79 ? -5.170 22.933 -3.863 1.00 41.81 79 SER A C 1
ATOM 644 O O . SER A 1 79 ? -6.046 22.345 -3.228 1.00 41.81 79 SER A O 1
ATOM 646 N N . GLN A 1 80 ? -5.257 24.248 -4.092 1.00 43.22 80 GLN A N 1
ATOM 647 C CA . GLN A 1 80 ? -6.431 25.064 -3.725 1.00 43.22 80 GLN A CA 1
ATOM 648 C C . GLN A 1 80 ? -7.725 24.626 -4.451 1.00 43.22 80 GLN A C 1
ATOM 650 O O . GLN A 1 80 ? -8.806 25.095 -4.107 1.00 43.22 80 GLN A O 1
ATOM 655 N N . GLY A 1 81 ? -7.648 23.735 -5.446 1.00 43.69 81 GLY A N 1
ATOM 656 C CA . GLY A 1 81 ? -8.801 23.249 -6.210 1.00 43.69 81 GLY A CA 1
ATOM 657 C C . GLY A 1 81 ? -9.577 22.107 -5.545 1.00 43.69 81 GLY A C 1
ATOM 658 O O . GLY A 1 81 ? -10.768 21.958 -5.807 1.00 43.69 81 GLY A O 1
ATOM 659 N N . ASP A 1 82 ? -8.956 21.356 -4.630 1.00 44.97 82 ASP A N 1
ATOM 660 C CA . ASP A 1 82 ? -9.565 20.185 -3.966 1.00 44.97 82 ASP A CA 1
ATOM 661 C C . ASP A 1 82 ? -10.390 20.542 -2.708 1.00 44.97 82 ASP A C 1
ATOM 663 O O . ASP A 1 82 ? -10.824 19.681 -1.939 1.00 44.97 82 ASP A O 1
ATOM 667 N N . ILE A 1 83 ? -10.652 21.838 -2.493 1.00 44.56 83 ILE A N 1
ATOM 668 C CA . ILE A 1 83 ? -11.272 22.389 -1.274 1.00 44.56 83 ILE A CA 1
ATOM 669 C C . ILE A 1 83 ? -12.714 21.893 -1.049 1.00 44.56 83 ILE A C 1
ATOM 671 O O . ILE A 1 83 ? -13.202 21.923 0.081 1.00 44.56 83 ILE A O 1
ATOM 675 N N . LYS A 1 84 ? -13.410 21.379 -2.072 1.00 40.84 84 LYS A N 1
ATOM 676 C CA . LYS A 1 84 ? -14.807 20.931 -1.913 1.00 40.84 84 LYS A CA 1
ATOM 677 C C . LYS A 1 84 ? -14.965 19.584 -1.191 1.00 40.84 84 LYS A C 1
ATOM 679 O O . LYS A 1 84 ? -16.062 19.312 -0.713 1.00 40.84 84 LYS A O 1
ATOM 684 N N . SER A 1 85 ? -13.907 18.780 -1.041 1.00 44.31 85 SER A N 1
ATOM 685 C CA . SER A 1 85 ? -13.974 17.470 -0.359 1.00 44.31 85 SER A CA 1
ATOM 686 C C . SER A 1 85 ? -13.352 17.417 1.049 1.00 44.31 85 SER A C 1
ATOM 688 O O . SER A 1 85 ? -13.329 16.350 1.657 1.00 44.31 85 SER A O 1
ATOM 690 N N . GLU A 1 86 ? -12.851 18.525 1.612 1.00 43.47 86 GLU A N 1
ATOM 691 C CA . GLU A 1 86 ? -11.927 18.478 2.766 1.00 43.47 86 GLU A CA 1
ATOM 692 C C . GLU A 1 86 ? -12.404 19.174 4.062 1.00 43.47 86 GLU A C 1
ATOM 694 O O . GLU A 1 86 ? -11.756 20.078 4.591 1.00 43.47 86 GLU A O 1
ATOM 699 N N . LEU A 1 87 ? -13.480 18.678 4.682 1.00 42.34 87 LEU A N 1
ATOM 700 C CA . LEU A 1 87 ? -13.882 19.054 6.056 1.00 42.34 87 LEU A CA 1
ATOM 701 C C . LEU A 1 87 ? -13.081 18.343 7.176 1.00 42.34 87 LEU A C 1
ATOM 703 O O . LEU A 1 87 ? -13.339 18.555 8.360 1.00 42.34 87 LEU A O 1
ATOM 707 N N . TRP A 1 88 ? -12.045 17.567 6.835 1.00 40.91 88 TRP A N 1
ATOM 708 C CA . TRP A 1 88 ? -11.106 16.944 7.790 1.00 40.91 88 TRP A CA 1
ATOM 709 C C . TRP A 1 88 ? -10.270 17.963 8.591 1.00 40.91 88 TRP A C 1
ATOM 711 O O . TRP A 1 88 ? -9.664 17.620 9.604 1.00 40.91 88 TRP A O 1
ATOM 721 N N . LEU A 1 89 ? -10.268 19.235 8.183 1.00 42.31 89 LEU A N 1
ATOM 722 C CA . LEU A 1 89 ? -9.253 20.226 8.538 1.00 42.31 89 LEU A CA 1
ATOM 723 C C . LEU A 1 89 ? -9.364 20.941 9.898 1.00 42.31 89 LEU A C 1
ATOM 725 O O . LEU A 1 89 ? -8.507 21.762 10.213 1.00 42.31 89 LEU A O 1
ATOM 729 N N . LYS A 1 90 ? -10.372 20.654 10.727 1.00 40.66 90 LYS A N 1
ATOM 730 C CA . LYS A 1 90 ? -10.567 21.369 12.014 1.00 40.66 90 LYS A CA 1
ATOM 731 C C . LYS A 1 90 ? -10.435 20.493 13.267 1.00 40.66 90 LYS A C 1
ATOM 733 O O . LYS A 1 90 ? -10.713 20.932 14.378 1.00 40.66 90 LYS A O 1
ATOM 738 N N . SER A 1 91 ? -10.021 19.238 13.109 1.00 40.88 91 SER A N 1
ATOM 739 C CA . SER A 1 91 ? -9.876 18.255 14.193 1.00 40.88 91 SER A CA 1
ATOM 740 C C . SER A 1 91 ? -8.430 18.184 14.697 1.00 40.88 91 SER A C 1
ATOM 742 O O . SER A 1 91 ? -7.507 18.495 13.967 1.00 40.88 91 SER A O 1
ATOM 744 N N . LYS A 1 92 ? -8.176 17.683 15.910 1.00 40.25 92 LYS A N 1
ATOM 745 C CA . LYS A 1 92 ? -6.826 17.463 16.488 1.00 40.25 92 LYS A CA 1
ATOM 746 C C . LYS A 1 92 ? -5.920 16.519 15.649 1.00 40.25 92 LYS A C 1
ATOM 748 O O . LYS A 1 92 ? -4.746 16.340 15.960 1.00 40.25 92 LYS A O 1
ATOM 753 N N . PHE A 1 93 ? -6.463 15.921 14.582 1.00 41.38 93 PHE A N 1
ATOM 754 C CA . PHE A 1 93 ? -5.765 15.144 13.547 1.00 41.38 93 PHE A CA 1
ATOM 755 C C . PHE A 1 93 ? -5.410 15.952 12.282 1.00 41.38 93 PHE A C 1
ATOM 757 O O . PHE A 1 93 ? -4.636 15.474 11.461 1.00 41.38 93 PHE A O 1
ATOM 764 N N . ALA A 1 94 ? -5.916 17.177 12.162 1.00 41.56 94 ALA A N 1
ATOM 765 C CA . ALA A 1 94 ? -5.790 18.100 11.042 1.00 41.56 94 ALA A CA 1
ATOM 766 C C . ALA A 1 94 ? -4.544 18.988 11.121 1.00 41.56 94 ALA A C 1
ATOM 768 O O . ALA A 1 94 ? -4.594 20.196 10.896 1.00 41.56 94 ALA A O 1
ATOM 769 N N . SER A 1 95 ? -3.395 18.401 11.445 1.00 42.19 95 SER A N 1
ATOM 770 C CA . SER A 1 95 ? -2.154 19.073 11.062 1.00 42.19 95 SER A CA 1
ATOM 771 C C . SER A 1 95 ? -2.165 19.193 9.524 1.00 42.19 95 SER A C 1
ATOM 773 O O . SER A 1 95 ? -2.680 18.279 8.873 1.00 42.19 95 SER A O 1
ATOM 775 N N . PRO A 1 96 ? -1.672 20.292 8.923 1.00 47.41 96 PRO A N 1
ATOM 776 C CA . PRO A 1 96 ? -1.644 20.501 7.471 1.00 47.41 96 PRO A CA 1
ATOM 777 C C . PRO A 1 96 ? -0.614 19.583 6.794 1.00 47.41 96 PRO A C 1
ATOM 779 O O . PRO A 1 96 ? 0.350 20.025 6.180 1.00 47.41 96 PRO A O 1
ATOM 782 N N . ARG A 1 97 ? -0.800 18.279 6.973 1.00 56.22 97 ARG A N 1
ATOM 783 C CA . ARG A 1 97 ? 0.071 17.204 6.527 1.00 56.22 97 ARG A CA 1
ATOM 784 C C . ARG A 1 97 ? -0.393 16.721 5.165 1.00 56.22 97 ARG A C 1
ATOM 786 O O . ARG A 1 97 ? -1.598 16.586 4.942 1.00 56.22 97 ARG A O 1
ATOM 793 N N . SER A 1 98 ? 0.559 16.438 4.280 1.00 67.00 98 SER A N 1
ATOM 794 C CA . SER A 1 98 ? 0.290 15.768 3.006 1.00 67.00 98 SER A CA 1
ATOM 795 C C . SER A 1 98 ? -0.419 14.425 3.250 1.00 67.00 98 SER A C 1
ATOM 797 O O . SER A 1 98 ? -0.273 13.814 4.316 1.00 67.00 98 SER A O 1
ATOM 799 N N . TYR A 1 99 ? -1.222 13.951 2.290 1.00 71.81 99 TYR A N 1
ATOM 800 C CA . TYR A 1 99 ? -1.953 12.680 2.431 1.00 71.81 99 TYR A CA 1
ATOM 801 C C . TYR A 1 99 ? -1.025 11.498 2.767 1.00 71.81 99 TYR A C 1
ATOM 803 O O . TYR A 1 99 ? -1.396 10.630 3.560 1.00 71.81 99 TYR A O 1
ATOM 811 N N . GLY A 1 100 ? 0.217 11.509 2.268 1.00 75.50 100 GLY A N 1
ATOM 812 C CA . GLY A 1 100 ? 1.192 10.455 2.557 1.00 75.50 100 GLY A CA 1
ATOM 813 C C . GLY A 1 100 ? 1.593 10.386 4.037 1.00 75.50 100 GLY A C 1
ATOM 814 O O . GLY A 1 100 ? 1.719 9.297 4.592 1.00 75.50 100 GLY A O 1
ATOM 815 N N . GLN A 1 101 ? 1.693 11.518 4.740 1.00 80.25 101 GLN A N 1
ATOM 816 C CA . GLN A 1 101 ? 1.981 11.523 6.184 1.00 80.25 101 GLN A CA 1
ATOM 817 C C . GLN A 1 101 ? 0.829 10.937 7.016 1.00 80.25 101 GLN A C 1
ATOM 819 O O . GLN A 1 101 ? 1.056 10.342 8.074 1.00 80.25 101 GLN A O 1
ATOM 824 N N . GLN A 1 102 ? -0.413 11.085 6.550 1.00 75.94 102 GLN A N 1
ATOM 825 C CA . GLN A 1 102 ? -1.562 10.432 7.180 1.00 75.94 102 GLN A CA 1
ATOM 826 C C . GLN A 1 102 ? -1.525 8.922 6.955 1.00 75.94 102 GLN A C 1
ATOM 828 O O . GLN A 1 102 ? -1.740 8.173 7.907 1.00 75.94 102 GLN A O 1
ATOM 833 N N . ALA A 1 103 ? -1.189 8.485 5.737 1.00 82.19 103 ALA A N 1
ATOM 834 C CA . ALA A 1 103 ? -1.017 7.072 5.415 1.00 82.19 103 ALA A CA 1
ATOM 835 C C . ALA A 1 103 ? 0.045 6.414 6.310 1.00 82.19 103 ALA A C 1
ATOM 837 O O . ALA A 1 103 ? -0.194 5.341 6.855 1.00 82.19 103 ALA A O 1
ATOM 838 N N . ILE A 1 104 ? 1.168 7.097 6.556 1.00 86.06 104 ILE A N 1
ATOM 839 C CA . ILE A 1 104 ? 2.217 6.624 7.471 1.00 86.06 104 ILE A CA 1
ATOM 840 C C . ILE A 1 104 ? 1.710 6.536 8.909 1.00 86.06 104 ILE A C 1
ATOM 842 O O . ILE A 1 104 ? 1.910 5.520 9.569 1.00 86.06 104 ILE A O 1
ATOM 846 N N . LYS A 1 105 ? 1.050 7.583 9.424 1.00 84.62 105 LYS A N 1
ATOM 847 C CA . LYS A 1 105 ? 0.518 7.561 10.797 1.00 84.62 105 LYS A CA 1
ATOM 848 C C . LYS A 1 105 ? -0.484 6.420 10.981 1.00 84.62 105 LYS A C 1
ATOM 850 O O . LYS A 1 105 ? -0.469 5.759 12.015 1.00 84.62 105 LYS A O 1
ATOM 855 N N . PHE A 1 106 ? -1.328 6.198 9.978 1.00 84.56 106 PHE A N 1
ATOM 856 C CA . PHE A 1 106 ? -2.246 5.073 9.944 1.00 84.56 106 PHE A CA 1
ATOM 857 C C . PHE A 1 106 ? -1.491 3.735 9.954 1.00 84.56 106 PHE A C 1
ATOM 859 O O . PHE A 1 106 ? -1.768 2.896 10.808 1.00 84.56 106 PHE A O 1
ATOM 866 N N . ALA A 1 107 ? -0.505 3.556 9.071 1.00 87.62 107 ALA A N 1
ATOM 867 C CA . ALA A 1 107 ? 0.279 2.327 8.995 1.00 87.62 107 ALA A CA 1
ATOM 868 C C . ALA A 1 107 ? 1.004 2.029 10.314 1.00 87.62 107 ALA A C 1
ATOM 870 O O . ALA A 1 107 ? 0.927 0.911 10.798 1.00 87.62 107 ALA A O 1
ATOM 871 N N . LYS A 1 108 ? 1.596 3.034 10.971 1.00 89.00 108 LYS A N 1
ATOM 872 C CA . LYS A 1 108 ? 2.218 2.873 12.300 1.00 89.00 108 LYS A CA 1
ATOM 873 C C . LYS A 1 108 ? 1.254 2.357 13.367 1.00 89.00 108 LYS A C 1
ATOM 875 O O . LYS A 1 108 ? 1.687 1.723 14.319 1.00 89.00 108 LYS A O 1
ATOM 880 N N . GLN A 1 109 ? -0.033 2.670 13.244 1.00 85.38 109 GLN A N 1
ATOM 881 C CA . GLN A 1 109 ? -1.036 2.285 14.230 1.00 85.38 109 GLN A CA 1
ATOM 882 C C . GLN A 1 109 ? -1.703 0.941 13.908 1.00 85.38 109 GLN A C 1
ATOM 884 O O . GLN A 1 109 ? -2.120 0.239 14.825 1.00 85.38 109 GLN A O 1
ATOM 889 N N . PHE A 1 110 ? -1.837 0.596 12.626 1.00 86.25 110 PHE A N 1
ATOM 890 C CA . PHE A 1 110 ? -2.702 -0.500 12.188 1.00 86.25 110 PHE A CA 1
ATOM 891 C C . PHE A 1 110 ? -2.050 -1.468 11.192 1.00 86.25 110 PHE A C 1
ATOM 893 O O . PHE A 1 110 ? -2.766 -2.300 10.640 1.00 86.25 110 PHE A O 1
ATOM 900 N N . SER A 1 111 ? -0.737 -1.397 10.951 1.00 87.62 111 SER A N 1
ATOM 901 C CA . SER A 1 111 ? -0.011 -2.197 9.943 1.00 87.62 111 SER A CA 1
ATOM 902 C C . SER A 1 111 ? -0.373 -3.682 9.953 1.00 87.62 111 SER A C 1
ATOM 904 O O . SER A 1 111 ? -0.765 -4.221 8.922 1.00 87.62 111 SER A O 1
ATOM 906 N N . THR A 1 112 ? -0.346 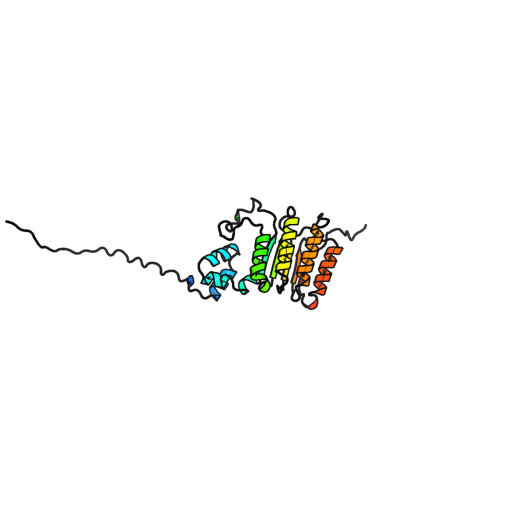-4.319 11.123 1.00 88.94 112 THR A N 1
ATOM 907 C CA . THR A 1 112 ? -0.638 -5.753 11.308 1.00 88.94 112 THR A CA 1
ATOM 908 C C . THR A 1 112 ? -2.077 -6.141 10.959 1.00 88.94 112 THR A C 1
ATOM 910 O O . THR A 1 112 ? -2.379 -7.308 10.715 1.00 88.94 112 THR A O 1
ATOM 913 N N . SER A 1 113 ? -2.987 -5.167 10.927 1.00 88.19 113 SER A N 1
ATOM 914 C CA . SER A 1 113 ? -4.401 -5.370 10.601 1.00 88.19 113 SER A CA 1
ATOM 915 C C . SER A 1 113 ? -4.700 -5.193 9.113 1.00 88.19 113 SER A C 1
ATOM 917 O O . SER A 1 113 ? -5.762 -5.620 8.653 1.00 88.19 113 SER A O 1
ATOM 919 N N . VAL A 1 114 ? -3.796 -4.559 8.361 1.00 89.75 114 VAL A N 1
ATOM 920 C CA . VAL A 1 114 ? -3.985 -4.267 6.940 1.00 89.75 114 VAL A CA 1
ATOM 921 C C . VAL A 1 114 ? -3.703 -5.519 6.116 1.00 89.75 114 VAL A C 1
ATOM 923 O O . VAL A 1 114 ? -2.676 -6.175 6.262 1.00 89.75 114 VAL A O 1
ATOM 926 N N . GLN A 1 115 ? -4.632 -5.836 5.221 1.00 92.81 115 GLN A N 1
ATOM 927 C CA . GLN A 1 115 ? -4.524 -6.928 4.255 1.00 92.81 115 GLN A CA 1
ATOM 928 C C . GLN A 1 115 ? -4.577 -6.414 2.819 1.00 92.81 115 GLN A C 1
ATOM 930 O O . GLN A 1 115 ? -4.114 -7.088 1.906 1.00 92.81 115 GLN A O 1
ATOM 935 N N . GLU A 1 116 ? -5.135 -5.235 2.584 1.00 93.12 116 GLU A N 1
ATOM 936 C CA . GLU A 1 116 ? -5.262 -4.681 1.247 1.00 93.12 116 GLU A CA 1
ATOM 937 C C . GLU A 1 116 ? -4.882 -3.210 1.258 1.00 93.12 116 GLU A C 1
ATOM 939 O O . GLU A 1 116 ? -5.399 -2.430 2.064 1.00 93.12 116 GLU A O 1
ATOM 944 N N . ILE A 1 117 ? -3.999 -2.832 0.339 1.00 92.62 117 ILE A N 1
ATOM 945 C CA . ILE A 1 117 ? -3.622 -1.441 0.128 1.00 92.62 117 ILE A CA 1
ATOM 946 C C . ILE A 1 117 ? -3.827 -1.037 -1.322 1.00 92.62 117 ILE A C 1
ATOM 948 O O . ILE A 1 117 ? -3.533 -1.772 -2.264 1.00 92.62 117 ILE A O 1
ATOM 952 N N . THR A 1 118 ? -4.304 0.183 -1.493 1.00 90.44 118 THR A N 1
ATOM 953 C CA . THR A 1 118 ? -4.289 0.899 -2.760 1.00 90.44 118 THR A CA 1
ATOM 954 C C . THR A 1 118 ? -3.479 2.167 -2.576 1.00 90.44 118 THR A C 1
ATOM 956 O O . THR A 1 118 ? -3.793 2.951 -1.692 1.00 90.44 118 THR A O 1
ATOM 959 N N . VAL A 1 119 ? -2.457 2.384 -3.393 1.00 89.88 119 VAL A N 1
ATOM 960 C CA . VAL A 1 119 ? -1.561 3.536 -3.329 1.00 89.88 119 VAL A CA 1
ATOM 961 C C . VAL A 1 119 ? -1.724 4.360 -4.602 1.00 89.88 119 VAL A C 1
ATOM 963 O O . VAL A 1 119 ? -1.470 3.876 -5.705 1.00 89.88 119 VAL A O 1
ATOM 966 N N . HIS A 1 120 ? -2.148 5.611 -4.452 1.00 85.94 120 HIS A N 1
ATOM 967 C CA . HIS A 1 120 ? -2.258 6.562 -5.559 1.00 85.94 120 HIS A CA 1
ATOM 968 C C . HIS A 1 120 ? -1.206 7.655 -5.434 1.00 85.94 120 HIS A C 1
ATOM 970 O O . HIS A 1 120 ? -1.192 8.360 -4.428 1.00 85.94 120 HIS A O 1
ATOM 976 N N . PHE A 1 121 ? -0.394 7.839 -6.468 1.00 83.12 121 PHE A N 1
ATOM 977 C CA . PHE A 1 121 ? 0.469 9.004 -6.630 1.00 83.12 121 PHE A CA 1
ATOM 978 C C . PHE A 1 121 ? -0.278 10.034 -7.484 1.00 83.12 121 PHE A C 1
ATOM 980 O O . PHE A 1 121 ? -0.715 9.722 -8.589 1.00 83.12 121 PHE A O 1
ATOM 987 N N . LEU A 1 122 ? -0.516 11.227 -6.937 1.00 70.38 122 LEU A N 1
ATOM 988 C CA . LEU A 1 122 ? -1.443 12.205 -7.525 1.00 70.38 122 LEU A CA 1
ATOM 989 C C . LEU A 1 122 ? -0.746 13.371 -8.242 1.00 70.38 122 LEU A C 1
ATOM 991 O O . LEU A 1 122 ? -1.366 13.998 -9.092 1.00 70.38 122 LEU A O 1
ATOM 995 N N . LEU A 1 123 ? 0.514 13.681 -7.909 1.00 67.69 123 LEU A N 1
ATOM 996 C CA . LEU A 1 123 ? 1.246 14.830 -8.461 1.00 67.69 123 LEU A CA 1
ATOM 997 C C . LEU A 1 123 ? 2.729 14.498 -8.684 1.00 67.69 123 LEU A C 1
ATOM 999 O O . LEU A 1 123 ? 3.443 14.166 -7.737 1.00 67.69 123 LEU A O 1
ATOM 1003 N N . LEU A 1 124 ? 3.208 14.649 -9.924 1.00 63.19 124 LEU A N 1
ATOM 1004 C CA . LEU A 1 124 ? 4.608 14.394 -10.300 1.00 63.19 124 LEU A CA 1
ATOM 1005 C C . LEU A 1 124 ? 5.580 15.478 -9.813 1.00 63.19 124 LEU A C 1
ATOM 1007 O O . LEU A 1 124 ? 6.745 15.184 -9.552 1.00 63.19 124 LEU A O 1
ATOM 1011 N N . SER A 1 125 ? 5.112 16.717 -9.633 1.00 62.34 125 SER A N 1
ATOM 1012 C CA . SER A 1 125 ? 5.928 17.842 -9.144 1.00 62.34 125 SER A CA 1
ATOM 1013 C C . SER A 1 125 ? 6.511 17.611 -7.745 1.00 62.34 125 SER A C 1
ATOM 1015 O O . SER A 1 125 ? 7.475 18.264 -7.358 1.00 62.34 125 SER A O 1
ATOM 1017 N N . GLU A 1 126 ? 5.956 16.660 -6.992 1.00 72.44 126 GLU A N 1
ATOM 1018 C CA . GLU A 1 126 ? 6.330 16.362 -5.607 1.00 72.44 126 GLU A CA 1
ATOM 1019 C C . GLU A 1 126 ? 6.714 14.886 -5.429 1.00 72.44 126 GLU A C 1
ATOM 1021 O O . GLU A 1 126 ? 6.583 14.286 -4.356 1.00 72.44 126 GLU A O 1
ATOM 1026 N N . LEU A 1 127 ? 7.234 14.287 -6.504 1.00 77.88 127 LEU A N 1
ATOM 1027 C CA . LEU A 1 127 ? 7.609 12.879 -6.544 1.00 77.88 127 LEU A CA 1
ATOM 1028 C C . LEU A 1 127 ? 8.698 12.531 -5.521 1.00 77.88 127 LEU A C 1
ATOM 1030 O O . LEU A 1 127 ? 8.669 11.442 -4.959 1.00 77.88 127 LEU A O 1
ATOM 1034 N N . ARG A 1 128 ? 9.629 13.449 -5.218 1.00 83.25 128 ARG A N 1
ATOM 1035 C CA . ARG A 1 128 ? 10.671 13.210 -4.202 1.00 83.25 128 ARG A CA 1
ATOM 1036 C C . ARG A 1 128 ? 10.101 13.110 -2.785 1.00 83.25 128 ARG A C 1
ATOM 1038 O O . ARG A 1 128 ? 10.494 12.211 -2.045 1.00 83.25 128 ARG A O 1
ATOM 1045 N N . GLU A 1 129 ? 9.182 13.998 -2.401 1.00 82.75 129 GLU A N 1
ATOM 1046 C CA . GLU A 1 129 ? 8.497 13.885 -1.105 1.00 82.75 129 GLU A CA 1
ATOM 1047 C C . GLU A 1 129 ? 7.662 12.601 -1.069 1.00 82.75 129 GLU A C 1
ATOM 1049 O O . GLU A 1 129 ? 7.762 11.821 -0.123 1.00 82.75 129 GLU A O 1
ATOM 1054 N N . SER A 1 130 ? 6.919 12.331 -2.143 1.00 82.62 130 SER A N 1
ATOM 1055 C CA . SER A 1 130 ? 6.103 11.121 -2.269 1.00 82.62 130 SER A CA 1
ATOM 1056 C C . SER A 1 130 ? 6.941 9.843 -2.168 1.00 82.62 130 SER A C 1
ATOM 1058 O O . SER A 1 130 ? 6.527 8.905 -1.493 1.00 82.62 130 SER A O 1
ATOM 1060 N N . ALA A 1 131 ? 8.139 9.816 -2.757 1.00 86.19 131 ALA A N 1
ATOM 1061 C CA . ALA A 1 131 ? 9.076 8.701 -2.658 1.00 86.19 131 ALA A CA 1
ATOM 1062 C C . ALA A 1 131 ? 9.576 8.488 -1.225 1.00 86.19 131 ALA A C 1
ATOM 1064 O O . ALA A 1 131 ? 9.571 7.361 -0.733 1.00 86.19 131 ALA A O 1
ATOM 1065 N N . ASN A 1 132 ? 9.938 9.564 -0.521 1.00 87.81 132 ASN A N 1
ATOM 1066 C CA . ASN A 1 132 ? 10.354 9.482 0.880 1.00 87.81 132 ASN A CA 1
ATOM 1067 C C . ASN A 1 132 ? 9.231 8.943 1.775 1.00 87.81 132 ASN A C 1
ATOM 1069 O O . ASN A 1 132 ? 9.472 8.068 2.609 1.00 87.81 132 ASN A O 1
ATOM 1073 N N . LEU A 1 133 ? 8.008 9.443 1.582 1.00 88.19 133 LEU A N 1
ATOM 1074 C CA . LEU A 1 133 ? 6.846 8.997 2.342 1.00 88.19 133 LEU A CA 1
ATOM 1075 C C . LEU A 1 133 ? 6.491 7.542 2.001 1.00 88.19 133 LEU A C 1
ATOM 1077 O O . LEU A 1 133 ? 6.148 6.767 2.890 1.00 88.19 133 LEU A O 1
ATOM 1081 N N . PHE A 1 134 ? 6.586 7.147 0.729 1.00 90.94 134 PHE A N 1
ATOM 1082 C CA . PHE A 1 134 ? 6.315 5.775 0.302 1.00 90.94 134 PHE A CA 1
ATOM 1083 C C . PHE A 1 134 ? 7.350 4.789 0.857 1.00 90.94 134 PHE A C 1
ATOM 1085 O O . PHE A 1 134 ? 6.990 3.689 1.277 1.00 90.94 134 PHE A O 1
ATOM 1092 N N . ARG A 1 135 ? 8.619 5.196 0.947 1.00 92.88 135 ARG A N 1
ATOM 1093 C CA . ARG A 1 135 ? 9.675 4.423 1.613 1.00 92.88 135 ARG A CA 1
ATOM 1094 C C . ARG A 1 135 ? 9.374 4.195 3.094 1.00 92.88 135 ARG A C 1
ATOM 1096 O O . ARG A 1 135 ? 9.495 3.072 3.588 1.00 92.88 135 ARG A O 1
ATOM 1103 N N . GLU A 1 136 ? 8.962 5.245 3.805 1.00 93.19 136 GLU A N 1
ATOM 1104 C CA . GLU A 1 136 ? 8.567 5.133 5.215 1.00 93.19 136 GLU A CA 1
ATOM 1105 C C . GLU A 1 136 ? 7.321 4.254 5.378 1.00 93.19 136 GLU A C 1
ATOM 1107 O O . GLU A 1 136 ? 7.295 3.387 6.251 1.00 93.19 136 GLU A O 1
ATOM 1112 N N . LEU A 1 137 ? 6.320 4.415 4.505 1.00 92.31 137 LEU A N 1
ATOM 1113 C CA . LEU A 1 137 ? 5.138 3.556 4.490 1.00 92.31 137 LEU A CA 1
ATOM 1114 C C . LEU A 1 137 ? 5.523 2.087 4.294 1.00 92.31 137 LEU A C 1
ATOM 1116 O O . LEU A 1 137 ? 5.047 1.240 5.043 1.00 92.31 137 LEU A O 1
ATOM 1120 N N . SER A 1 138 ? 6.388 1.801 3.320 1.00 94.00 138 SER A N 1
ATOM 1121 C CA . SER A 1 138 ? 6.834 0.439 3.013 1.00 94.00 138 SER A CA 1
ATOM 1122 C C . SER A 1 138 ? 7.461 -0.213 4.244 1.00 94.00 138 SER A C 1
ATOM 1124 O O . SER A 1 138 ? 7.106 -1.331 4.582 1.00 94.00 138 SER A O 1
ATOM 1126 N N . THR A 1 139 ? 8.278 0.543 4.986 1.00 94.88 139 THR A N 1
ATOM 1127 C CA . THR A 1 139 ? 8.882 0.093 6.252 1.00 94.88 139 THR A CA 1
ATOM 1128 C C . THR A 1 139 ? 7.830 -0.186 7.330 1.00 94.88 139 THR A C 1
ATOM 1130 O O . THR A 1 139 ? 7.923 -1.176 8.047 1.00 94.88 139 THR A O 1
ATOM 1133 N N . CYS A 1 140 ? 6.802 0.660 7.450 1.00 93.69 140 CYS A N 1
ATOM 1134 C CA . CYS A 1 140 ? 5.723 0.448 8.422 1.00 93.69 140 CYS A CA 1
ATOM 1135 C C . CYS A 1 140 ? 4.872 -0.793 8.105 1.00 93.69 140 CYS A C 1
ATOM 1137 O O . CYS A 1 140 ? 4.199 -1.309 8.993 1.00 93.69 140 CYS A O 1
ATOM 1139 N N . LEU A 1 141 ? 4.865 -1.244 6.848 1.00 93.75 141 LEU A N 1
ATOM 1140 C CA . LEU A 1 141 ? 4.089 -2.389 6.374 1.00 93.75 141 LEU A CA 1
ATOM 1141 C C . LEU A 1 141 ? 4.912 -3.686 6.292 1.00 93.75 141 LEU A C 1
ATOM 1143 O O . LEU A 1 141 ? 4.389 -4.689 5.811 1.00 93.75 141 LEU A O 1
ATOM 1147 N N . ASP A 1 142 ? 6.153 -3.698 6.791 1.00 93.88 142 ASP A N 1
ATOM 1148 C CA . ASP A 1 142 ? 7.007 -4.896 6.808 1.00 93.88 142 ASP A CA 1
ATOM 1149 C C . ASP A 1 142 ? 6.348 -6.072 7.564 1.00 93.88 142 ASP A C 1
ATOM 1151 O O . ASP A 1 142 ? 6.511 -7.222 7.171 1.00 93.88 142 ASP A O 1
ATOM 1155 N N . GLU A 1 143 ? 5.587 -5.790 8.627 1.00 90.81 143 GLU A N 1
ATOM 1156 C CA . GLU A 1 143 ? 4.881 -6.797 9.444 1.00 90.81 143 GLU A CA 1
ATOM 1157 C C . GLU A 1 143 ? 3.439 -7.063 8.980 1.00 90.81 143 GLU A C 1
ATOM 1159 O O . GLU A 1 143 ? 2.721 -7.880 9.566 1.00 90.81 143 GLU A O 1
ATOM 1164 N N . ALA A 1 144 ? 2.971 -6.348 7.955 1.00 92.12 144 ALA A N 1
ATOM 1165 C CA . ALA A 1 144 ? 1.645 -6.584 7.407 1.00 92.12 144 ALA A CA 1
ATOM 1166 C C . ALA A 1 144 ? 1.601 -7.940 6.683 1.00 92.12 144 ALA A C 1
ATOM 1168 O O . ALA A 1 144 ? 2.608 -8.469 6.225 1.00 92.12 144 ALA A O 1
ATOM 1169 N N . SER A 1 145 ? 0.405 -8.515 6.567 1.00 92.50 145 SER A N 1
ATOM 1170 C CA . SER A 1 145 ? 0.162 -9.709 5.747 1.00 92.50 145 SER A CA 1
ATOM 1171 C C . SER A 1 145 ? -0.735 -9.329 4.578 1.00 92.50 145 SER A C 1
ATOM 1173 O O . SER A 1 145 ? -1.923 -9.675 4.536 1.00 92.50 145 SER A O 1
ATOM 1175 N N . LEU A 1 146 ? -0.176 -8.541 3.656 1.00 95.38 146 LEU A N 1
ATOM 1176 C CA . LEU A 1 146 ? -0.926 -8.005 2.528 1.00 95.38 146 LEU A CA 1
ATOM 1177 C C . LEU A 1 146 ? -1.287 -9.116 1.540 1.00 95.38 146 LEU A C 1
ATOM 1179 O O . LEU A 1 146 ? -0.440 -9.859 1.055 1.00 95.38 146 LEU A O 1
ATOM 1183 N N . ARG A 1 147 ? -2.574 -9.180 1.206 1.00 96.00 147 ARG A N 1
ATOM 1184 C CA . ARG A 1 147 ? -3.187 -10.035 0.186 1.00 96.00 147 ARG A CA 1
ATOM 1185 C C . ARG A 1 147 ? -3.442 -9.288 -1.116 1.00 96.00 147 ARG A C 1
ATOM 1187 O O . ARG A 1 147 ? -3.506 -9.932 -2.161 1.00 96.00 147 ARG A O 1
ATOM 1194 N N . TYR A 1 148 ? -3.581 -7.964 -1.066 1.00 96.06 148 TYR A N 1
ATOM 1195 C CA . TYR A 1 148 ? -3.771 -7.127 -2.247 1.00 96.06 148 TYR A CA 1
ATOM 1196 C C . TYR A 1 148 ? -2.927 -5.857 -2.179 1.00 96.06 148 TYR A C 1
ATOM 1198 O O . TYR A 1 148 ? -3.008 -5.094 -1.215 1.00 96.06 148 TYR A O 1
ATOM 1206 N N . ILE A 1 149 ? -2.153 -5.618 -3.235 1.00 96.31 149 ILE A N 1
ATOM 1207 C CA . ILE A 1 149 ? -1.453 -4.357 -3.469 1.00 96.31 149 ILE A CA 1
ATOM 1208 C C . ILE A 1 149 ? -1.907 -3.815 -4.820 1.00 96.31 149 ILE A C 1
ATOM 1210 O O . ILE A 1 149 ? -1.765 -4.484 -5.845 1.00 96.31 149 ILE A O 1
ATOM 1214 N N . TYR A 1 150 ? -2.420 -2.589 -4.819 1.00 95.19 150 TYR A N 1
ATOM 1215 C CA . TYR A 1 150 ? -2.653 -1.813 -6.029 1.00 95.19 150 TYR A CA 1
ATOM 1216 C C . TYR A 1 150 ? -1.865 -0.513 -5.983 1.00 95.19 150 TYR A C 1
ATOM 1218 O O . TYR A 1 150 ? -1.978 0.237 -5.021 1.00 95.19 150 TYR A O 1
ATOM 1226 N N . ILE A 1 151 ? -1.081 -0.227 -7.018 1.00 92.94 151 ILE A N 1
ATOM 1227 C CA . ILE A 1 151 ? -0.318 1.019 -7.130 1.00 92.94 151 ILE A CA 1
ATOM 1228 C C . ILE A 1 151 ? -0.679 1.712 -8.434 1.00 92.94 151 ILE A C 1
ATOM 1230 O O . ILE A 1 151 ? -0.739 1.080 -9.487 1.00 92.94 151 ILE A O 1
ATOM 1234 N N . SER A 1 152 ? -0.905 3.022 -8.389 1.00 89.50 152 SER A N 1
ATOM 1235 C CA . SER A 1 152 ? -1.181 3.791 -9.600 1.00 89.50 152 SER A CA 1
ATOM 1236 C C . SER A 1 152 ? -0.649 5.215 -9.566 1.00 89.50 152 SER A C 1
ATOM 1238 O O . SER A 1 152 ? -0.473 5.795 -8.496 1.00 89.50 152 SER A O 1
ATOM 1240 N N . GLY A 1 153 ? -0.419 5.771 -10.758 1.00 81.88 153 GLY A N 1
ATOM 1241 C CA . GLY A 1 153 ? -0.074 7.184 -10.945 1.00 81.88 153 GLY A CA 1
ATOM 1242 C C . GLY A 1 153 ? 1.382 7.536 -10.637 1.00 81.88 153 GLY A C 1
ATOM 1243 O O . GLY A 1 153 ? 1.705 8.710 -10.509 1.00 81.88 153 GLY A O 1
ATOM 1244 N N . LEU A 1 154 ? 2.262 6.536 -10.504 1.00 83.44 154 LEU A N 1
ATOM 1245 C CA . LEU A 1 154 ? 3.697 6.737 -10.259 1.00 83.44 154 LEU A CA 1
ATOM 1246 C C . LEU A 1 154 ? 4.350 7.597 -11.357 1.00 83.44 154 LEU A C 1
ATOM 1248 O O . LEU A 1 154 ? 5.201 8.421 -11.038 1.00 83.44 154 LEU A O 1
ATOM 1252 N N . GLY A 1 155 ? 3.941 7.411 -12.622 1.00 74.94 155 GLY A N 1
ATOM 1253 C CA . GLY A 1 155 ? 4.289 8.295 -13.738 1.00 74.94 155 GLY A CA 1
ATOM 1254 C C . GLY A 1 155 ? 5.786 8.564 -13.898 1.00 74.94 155 GLY A C 1
ATOM 1255 O O . GLY A 1 155 ? 6.187 9.711 -14.054 1.00 74.94 155 GLY A O 1
ATOM 1256 N N . LEU A 1 156 ? 6.627 7.524 -13.858 1.00 82.06 156 LEU A N 1
ATOM 1257 C CA . LEU A 1 156 ? 8.094 7.660 -13.877 1.00 82.06 156 LEU A CA 1
ATOM 1258 C C . LEU A 1 156 ? 8.680 8.001 -15.257 1.00 82.06 156 LEU A C 1
ATOM 1260 O O . LEU A 1 156 ? 9.897 7.926 -15.459 1.00 82.06 156 LEU A O 1
ATOM 1264 N N . GLU A 1 157 ? 7.840 8.379 -16.217 1.00 78.75 157 GLU A N 1
ATOM 1265 C CA . GLU A 1 157 ? 8.263 8.842 -17.533 1.00 78.75 157 GLU A CA 1
ATOM 1266 C C . GLU A 1 157 ? 9.150 10.089 -17.404 1.00 78.75 157 GLU A C 1
ATOM 1268 O O . GLU A 1 157 ? 8.850 11.012 -16.654 1.00 78.75 157 GLU A O 1
ATOM 1273 N N . GLY A 1 158 ? 10.318 10.080 -18.051 1.00 75.00 158 GLY A N 1
ATOM 1274 C CA . GLY A 1 158 ? 11.307 11.160 -17.923 1.00 75.00 158 GLY A CA 1
ATOM 1275 C C . GLY A 1 158 ? 12.001 11.287 -16.553 1.00 75.00 158 GLY A C 1
ATOM 1276 O O . GLY A 1 158 ? 13.025 11.962 -16.460 1.00 75.00 158 GLY A O 1
ATOM 1277 N N . VAL A 1 159 ? 11.530 10.608 -15.500 1.00 80.75 159 VAL A N 1
ATOM 1278 C CA . VAL A 1 159 ? 12.137 10.645 -14.158 1.00 80.75 159 VAL A CA 1
ATOM 1279 C C . VAL A 1 159 ? 13.397 9.785 -14.132 1.00 80.75 159 VAL A C 1
ATOM 1281 O O . VAL A 1 159 ? 13.309 8.559 -14.116 1.00 80.75 159 VAL A O 1
ATOM 1284 N N . ARG A 1 160 ? 14.578 10.407 -14.092 1.00 77.00 160 ARG A N 1
ATOM 1285 C CA . ARG A 1 160 ? 15.874 9.706 -14.054 1.00 77.00 160 ARG A CA 1
ATOM 1286 C C . ARG A 1 160 ? 16.554 9.798 -12.685 1.00 77.00 160 ARG A C 1
ATOM 1288 O O . ARG A 1 160 ? 16.248 10.663 -11.867 1.00 77.00 160 ARG A O 1
ATOM 1295 N N . GLY A 1 161 ? 17.519 8.908 -12.461 1.00 85.38 161 GLY A N 1
ATOM 1296 C CA . GLY A 1 161 ? 18.417 8.950 -11.307 1.00 85.38 161 GLY A CA 1
ATOM 1297 C C . GLY A 1 161 ? 17.794 8.439 -10.006 1.00 85.38 161 GLY A C 1
ATOM 1298 O O . GLY A 1 161 ? 16.983 7.514 -10.001 1.00 85.38 161 GLY A O 1
ATOM 1299 N N . GLN A 1 162 ? 18.200 9.042 -8.885 1.00 86.62 162 GLN A N 1
ATOM 1300 C CA . GLN A 1 162 ? 17.980 8.493 -7.543 1.00 86.62 162 GLN A CA 1
ATOM 1301 C C . GLN A 1 162 ? 16.502 8.316 -7.163 1.00 86.62 162 GLN A C 1
ATOM 1303 O O . GLN A 1 162 ? 16.175 7.350 -6.493 1.00 86.62 162 GLN A O 1
ATOM 1308 N N . ILE A 1 163 ? 15.594 9.195 -7.612 1.00 86.38 163 ILE A N 1
ATOM 1309 C CA . ILE A 1 163 ? 14.164 9.107 -7.245 1.00 86.38 163 ILE A CA 1
ATOM 1310 C C . ILE A 1 163 ? 13.540 7.813 -7.772 1.00 86.38 163 ILE A C 1
ATOM 1312 O O . ILE A 1 163 ? 12.791 7.150 -7.058 1.00 86.38 163 ILE A O 1
ATOM 1316 N N . ARG A 1 164 ? 13.867 7.442 -9.017 1.00 88.50 164 ARG A N 1
ATOM 1317 C CA . ARG A 1 164 ? 13.398 6.190 -9.614 1.00 88.50 164 ARG A CA 1
ATOM 1318 C C . ARG A 1 164 ? 13.912 5.004 -8.808 1.00 88.50 164 ARG A C 1
ATOM 1320 O O . ARG A 1 164 ? 13.116 4.160 -8.423 1.00 88.50 164 ARG A O 1
ATOM 1327 N N . LYS A 1 165 ? 15.213 4.993 -8.509 1.00 90.69 165 LYS A N 1
ATOM 1328 C CA . LYS A 1 165 ? 15.844 3.949 -7.698 1.00 90.69 165 LYS A CA 1
ATOM 1329 C C . LYS A 1 165 ? 15.189 3.829 -6.318 1.00 90.69 165 LYS A C 1
ATOM 1331 O O . LYS A 1 165 ? 14.789 2.737 -5.943 1.00 90.69 165 LYS A O 1
ATOM 1336 N N . ASP A 1 166 ? 14.985 4.945 -5.619 1.00 90.69 166 ASP A N 1
ATOM 1337 C CA . ASP A 1 166 ? 14.348 4.978 -4.297 1.00 90.69 166 ASP A CA 1
ATOM 1338 C C . ASP A 1 166 ? 12.926 4.387 -4.327 1.00 90.69 166 ASP A C 1
ATOM 1340 O O . ASP A 1 166 ? 12.536 3.647 -3.419 1.00 90.69 166 ASP A O 1
ATOM 1344 N N . LEU A 1 167 ? 12.143 4.697 -5.367 1.00 90.88 167 LEU A N 1
ATOM 1345 C CA . LEU A 1 167 ? 10.790 4.163 -5.552 1.00 90.88 167 LEU A CA 1
ATOM 1346 C C . LEU A 1 167 ? 10.802 2.674 -5.907 1.00 90.88 167 LEU A C 1
ATOM 1348 O O . LEU A 1 167 ? 10.017 1.917 -5.334 1.00 90.88 167 LEU A O 1
ATOM 1352 N N . THR A 1 168 ? 11.700 2.255 -6.802 1.00 93.75 168 THR A N 1
ATOM 1353 C CA . THR A 1 168 ? 11.913 0.843 -7.145 1.00 93.75 168 THR A CA 1
ATOM 1354 C C . THR A 1 168 ? 12.291 0.044 -5.899 1.00 93.75 168 THR A C 1
ATOM 1356 O O . THR A 1 168 ? 11.640 -0.952 -5.597 1.00 93.75 168 THR A O 1
ATOM 1359 N N . ASP A 1 169 ? 13.275 0.505 -5.126 1.00 95.25 169 ASP A N 1
ATOM 1360 C CA . ASP A 1 169 ? 13.760 -0.178 -3.923 1.00 95.25 169 ASP A CA 1
ATOM 1361 C C . ASP A 1 169 ? 12.690 -0.230 -2.823 1.00 95.25 169 ASP A C 1
ATOM 1363 O O . ASP A 1 169 ? 12.517 -1.258 -2.168 1.00 95.25 169 ASP A O 1
ATOM 1367 N N . SER A 1 170 ? 11.913 0.844 -2.654 1.00 95.00 170 SER A N 1
ATOM 1368 C CA . SER A 1 170 ? 10.793 0.866 -1.701 1.00 95.00 170 SER A CA 1
ATOM 1369 C C . SER A 1 170 ? 9.704 -0.135 -2.082 1.00 95.00 170 SER A C 1
ATOM 1371 O O . SER A 1 170 ? 9.198 -0.856 -1.224 1.00 95.00 170 SER A O 1
ATOM 1373 N N . LEU A 1 171 ? 9.372 -0.221 -3.374 1.00 95.25 171 LEU A N 1
ATOM 1374 C CA . LEU A 1 171 ? 8.388 -1.176 -3.873 1.00 95.25 171 LEU A CA 1
ATOM 1375 C C . LEU A 1 171 ? 8.886 -2.620 -3.753 1.00 95.25 171 LEU A C 1
ATOM 1377 O O . LEU A 1 171 ? 8.130 -3.485 -3.315 1.00 95.25 171 LEU A O 1
ATOM 1381 N N . LYS A 1 172 ? 10.154 -2.877 -4.090 1.00 96.06 172 LYS A N 1
ATOM 1382 C CA . LYS A 1 172 ? 10.780 -4.192 -3.909 1.00 96.06 172 LYS A CA 1
ATOM 1383 C C . LYS A 1 172 ? 10.707 -4.626 -2.453 1.00 96.06 172 LYS A C 1
ATOM 1385 O O . LYS A 1 172 ? 10.160 -5.688 -2.189 1.00 96.06 172 LYS A O 1
ATOM 1390 N N . ARG A 1 173 ? 11.128 -3.769 -1.514 1.00 96.00 173 ARG A N 1
ATOM 1391 C CA . ARG A 1 173 ? 11.021 -4.047 -0.074 1.00 96.00 173 ARG A CA 1
ATOM 1392 C C . ARG A 1 173 ? 9.591 -4.377 0.328 1.00 96.00 173 ARG A C 1
ATOM 1394 O O . ARG A 1 173 ? 9.368 -5.378 1.002 1.00 96.00 173 ARG A O 1
ATOM 1401 N N . LEU A 1 174 ? 8.636 -3.537 -0.082 1.00 95.50 174 LEU A N 1
ATOM 1402 C CA . LEU A 1 174 ? 7.231 -3.742 0.244 1.00 95.50 174 LEU A CA 1
ATOM 1403 C C . LEU A 1 174 ? 6.782 -5.135 -0.195 1.00 95.50 174 LEU A C 1
ATOM 1405 O O . LEU A 1 174 ? 6.199 -5.830 0.622 1.00 95.50 174 LEU A O 1
ATOM 1409 N N . ILE A 1 175 ? 7.082 -5.535 -1.435 1.00 95.88 175 ILE A N 1
ATOM 1410 C CA . ILE A 1 175 ? 6.710 -6.832 -2.019 1.00 95.88 175 ILE A CA 1
ATOM 1411 C C . ILE A 1 175 ? 7.443 -7.996 -1.345 1.00 95.88 175 ILE A C 1
ATOM 1413 O O . ILE A 1 175 ? 6.806 -8.983 -0.994 1.00 95.88 175 ILE A O 1
ATOM 1417 N N . GLU A 1 176 ? 8.757 -7.884 -1.144 1.00 95.44 176 GLU A N 1
ATOM 1418 C CA . GLU A 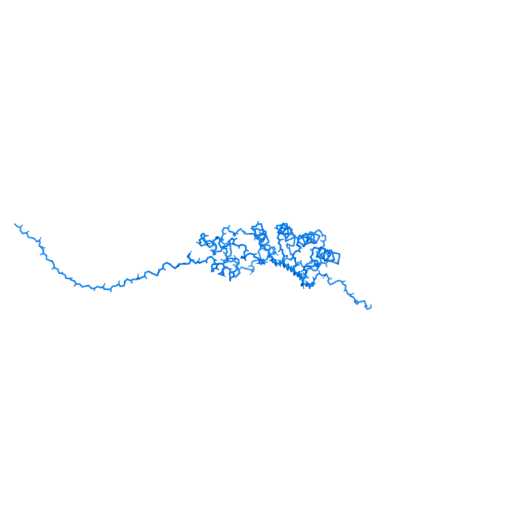1 176 ? 9.612 -8.942 -0.586 1.00 95.44 176 GLU A CA 1
ATOM 1419 C C . GLU A 1 176 ? 9.159 -9.403 0.799 1.00 95.44 176 GLU A C 1
ATOM 1421 O O . GLU A 1 176 ? 9.333 -10.569 1.149 1.00 95.44 176 GLU A O 1
ATOM 1426 N N . LYS A 1 177 ? 8.565 -8.499 1.584 1.00 95.00 177 LYS A N 1
ATOM 1427 C CA . LYS A 1 177 ? 8.030 -8.806 2.915 1.00 95.00 177 LYS A CA 1
ATOM 1428 C C . LYS A 1 177 ? 6.650 -9.464 2.894 1.00 95.00 177 LYS A C 1
ATOM 1430 O O . LYS A 1 177 ? 6.222 -9.992 3.916 1.00 95.00 177 LYS A O 1
ATOM 1435 N N . GLN A 1 178 ? 5.950 -9.473 1.758 1.00 94.25 178 GLN A N 1
ATOM 1436 C CA . GLN A 1 178 ? 4.623 -10.083 1.663 1.00 94.25 178 GLN A CA 1
ATOM 1437 C C . GLN A 1 178 ? 4.726 -11.488 1.074 1.00 94.25 178 GLN A C 1
ATOM 1439 O O . GLN A 1 178 ? 4.939 -11.657 -0.122 1.00 94.25 178 GLN A O 1
ATOM 1444 N N . HIS A 1 179 ? 4.494 -12.501 1.907 1.00 92.75 179 HIS A N 1
ATOM 1445 C CA . HIS A 1 179 ? 4.471 -13.910 1.479 1.00 92.75 179 HIS A CA 1
ATOM 1446 C C . HIS A 1 179 ? 3.056 -14.447 1.209 1.00 92.75 179 HIS A C 1
ATOM 1448 O O . HIS A 1 179 ? 2.874 -15.548 0.695 1.00 92.75 179 HIS A O 1
ATOM 1454 N N . SER A 1 180 ? 2.026 -13.671 1.562 1.00 93.19 180 SER A N 1
ATOM 1455 C CA . SER A 1 180 ? 0.612 -14.049 1.41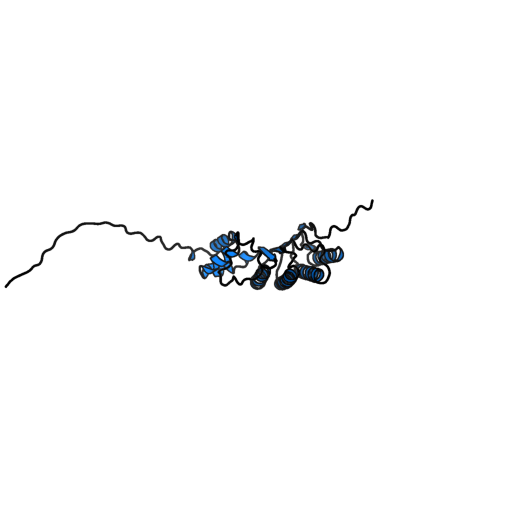8 1.00 93.19 180 SER A CA 1
ATOM 1456 C C . SER A 1 180 ? -0.124 -13.257 0.330 1.00 93.19 180 SER A C 1
ATOM 1458 O O . SER A 1 180 ? -1.361 -13.256 0.290 1.00 93.19 180 SER A O 1
ATOM 1460 N N . LEU A 1 181 ? 0.625 -12.594 -0.558 1.00 96.19 181 LEU A N 1
ATOM 1461 C CA . LEU A 1 181 ? 0.076 -11.704 -1.571 1.00 96.19 181 LEU A CA 1
ATOM 1462 C C . LEU A 1 181 ? -0.659 -12.500 -2.652 1.00 96.19 181 LEU A C 1
ATOM 1464 O O . LEU A 1 181 ? -0.080 -13.327 -3.344 1.00 96.19 181 LEU A O 1
ATOM 1468 N N . ARG A 1 182 ? -1.954 -12.226 -2.823 1.00 96.81 182 ARG A N 1
ATOM 1469 C CA . ARG A 1 182 ? -2.809 -12.916 -3.803 1.00 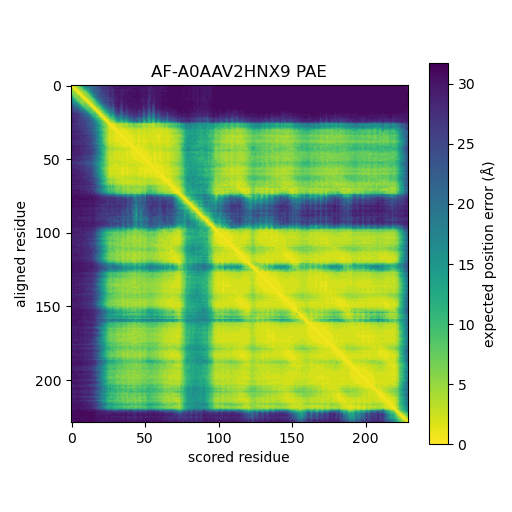96.81 182 ARG A CA 1
ATOM 1470 C C . ARG A 1 182 ? -3.057 -12.102 -5.055 1.00 96.81 182 ARG A C 1
ATOM 1472 O O . ARG A 1 182 ? -3.297 -12.671 -6.117 1.00 96.81 182 ARG A O 1
ATOM 1479 N N . LYS A 1 183 ? -3.071 -10.781 -4.921 1.00 97.38 183 LYS A N 1
ATOM 1480 C CA . LYS A 1 183 ? -3.383 -9.855 -6.001 1.00 97.38 183 LYS A CA 1
ATOM 1481 C C . LYS A 1 183 ? -2.331 -8.756 -6.037 1.00 97.38 183 LYS A C 1
ATOM 1483 O O . LYS A 1 183 ? -2.133 -8.063 -5.037 1.00 97.38 183 LYS A O 1
ATOM 1488 N N . PHE A 1 184 ? -1.692 -8.569 -7.183 1.00 97.00 184 PHE A N 1
ATOM 1489 C CA . PHE A 1 184 ? -0.785 -7.451 -7.413 1.00 97.00 184 PHE A CA 1
ATOM 1490 C C . PHE A 1 184 ? -1.211 -6.714 -8.672 1.00 97.00 184 PHE A C 1
ATOM 1492 O O . PHE A 1 184 ? -1.288 -7.286 -9.760 1.00 97.00 184 PHE A O 1
ATOM 1499 N N . ARG A 1 185 ? -1.509 -5.429 -8.524 1.00 96.25 185 ARG A N 1
ATOM 1500 C CA . ARG A 1 185 ? -1.897 -4.579 -9.640 1.00 96.25 185 ARG A CA 1
ATOM 1501 C C . ARG A 1 185 ? -1.052 -3.325 -9.644 1.00 96.25 185 ARG A C 1
ATOM 1503 O O . ARG A 1 185 ? -0.881 -2.666 -8.621 1.00 96.25 185 ARG A O 1
ATOM 1510 N N . ILE A 1 186 ? -0.571 -2.953 -10.814 1.00 94.12 186 ILE A N 1
ATOM 1511 C CA . ILE A 1 186 ? 0.134 -1.698 -11.010 1.00 94.12 186 ILE A CA 1
ATOM 1512 C C . ILE A 1 186 ? -0.355 -1.037 -12.289 1.00 94.12 186 ILE A C 1
ATOM 1514 O O . ILE A 1 186 ? -0.568 -1.704 -13.303 1.00 94.12 186 ILE A O 1
ATOM 1518 N N . LYS A 1 187 ? -0.604 0.272 -12.213 1.00 91.19 187 LYS A N 1
ATOM 1519 C CA . LYS A 1 187 ? -1.119 1.063 -13.327 1.00 91.19 187 LYS A CA 1
ATOM 1520 C C . LYS A 1 187 ? -0.321 2.346 -13.537 1.00 91.19 187 LYS A C 1
ATOM 1522 O O . LYS A 1 187 ? -0.121 3.100 -12.588 1.00 91.19 187 LYS A O 1
ATOM 1527 N N . SER A 1 188 ? 0.045 2.642 -14.784 1.00 86.75 188 SER A N 1
ATOM 1528 C CA . SER A 1 188 ? 0.676 3.921 -15.163 1.00 86.75 188 SER A CA 1
ATOM 1529 C C . SER A 1 188 ? 1.907 4.250 -14.304 1.00 86.75 188 SER A C 1
ATOM 1531 O O . SER A 1 188 ? 2.023 5.347 -13.750 1.00 86.75 188 SER A O 1
ATOM 1533 N N . SER A 1 189 ? 2.800 3.274 -14.118 1.00 86.81 189 SER A N 1
ATOM 1534 C CA . SER A 1 189 ? 4.031 3.460 -13.345 1.00 86.81 189 SER A CA 1
ATOM 1535 C C . SER A 1 189 ? 5.240 3.778 -14.208 1.00 86.81 189 SER A C 1
ATOM 1537 O O . SER A 1 189 ? 6.085 4.545 -13.755 1.00 86.81 189 SER A O 1
ATOM 1539 N N . HIS A 1 190 ? 5.278 3.299 -15.455 1.00 88.88 190 HIS A N 1
ATOM 1540 C CA . HIS A 1 190 ? 6.279 3.689 -16.449 1.00 88.88 190 HIS A CA 1
ATOM 1541 C C . HIS A 1 190 ? 7.732 3.482 -15.960 1.00 88.88 190 HIS A C 1
ATOM 1543 O O . HIS A 1 190 ? 8.573 4.371 -16.099 1.00 88.88 190 HIS A O 1
ATOM 1549 N N . PHE A 1 191 ? 8.039 2.319 -15.374 1.00 89.62 191 PHE A N 1
ATOM 1550 C CA . PHE A 1 191 ? 9.410 1.903 -15.047 1.00 89.62 191 PHE A CA 1
ATOM 1551 C C . PHE A 1 191 ? 10.216 1.586 -16.316 1.00 89.62 191 PHE A C 1
ATOM 1553 O O . PHE A 1 191 ? 9.656 1.149 -17.323 1.00 89.62 191 PHE A O 1
ATOM 1560 N N . ASP A 1 192 ? 11.540 1.767 -16.276 1.00 89.44 192 ASP A N 1
ATOM 1561 C CA . ASP A 1 192 ? 12.405 1.138 -17.284 1.00 89.44 192 ASP A CA 1
ATOM 1562 C C . ASP A 1 192 ? 12.353 -0.394 -17.183 1.00 89.44 192 ASP A C 1
ATOM 1564 O O . ASP A 1 192 ? 11.853 -0.963 -16.208 1.00 89.44 192 ASP A O 1
ATOM 1568 N N . LEU A 1 193 ? 12.861 -1.056 -18.224 1.00 89.81 193 LEU A N 1
ATOM 1569 C CA . LEU A 1 193 ? 12.860 -2.510 -18.323 1.00 89.81 193 LEU A CA 1
ATOM 1570 C C . LEU A 1 193 ? 13.585 -3.165 -17.142 1.00 89.81 193 LEU A C 1
ATOM 1572 O O . LEU A 1 193 ? 13.056 -4.104 -16.560 1.00 89.81 193 LEU A O 1
ATOM 1576 N N . GLU A 1 194 ? 14.755 -2.653 -16.758 1.00 90.81 194 GLU A N 1
ATOM 1577 C CA . GLU A 1 194 ? 15.563 -3.223 -15.676 1.00 90.81 194 GLU A CA 1
ATOM 1578 C C . GLU A 1 194 ? 14.824 -3.161 -14.331 1.00 90.81 194 GLU A C 1
ATOM 1580 O O . GLU A 1 194 ? 14.612 -4.186 -13.685 1.00 90.81 194 GLU A O 1
ATOM 1585 N N . SER A 1 195 ? 14.354 -1.977 -13.940 1.00 91.81 195 SER A N 1
ATOM 1586 C CA . SER A 1 195 ? 13.608 -1.748 -12.700 1.00 91.81 195 SER A CA 1
ATOM 1587 C C . SER A 1 195 ? 12.308 -2.551 -12.671 1.00 91.81 195 SER A C 1
ATOM 1589 O O . SER A 1 195 ? 11.973 -3.157 -11.652 1.00 91.81 195 SER A O 1
ATOM 1591 N N . GLY A 1 196 ? 11.577 -2.580 -13.790 1.00 92.81 196 GLY A N 1
ATOM 1592 C CA . GLY A 1 196 ? 10.337 -3.340 -13.904 1.00 92.81 196 GLY A CA 1
ATOM 1593 C C . GLY A 1 196 ? 10.568 -4.848 -13.775 1.00 92.81 196 GLY A C 1
ATOM 1594 O O . GLY A 1 196 ? 9.841 -5.507 -13.034 1.00 92.81 196 GLY A O 1
ATOM 1595 N N . LEU A 1 197 ? 11.610 -5.392 -14.414 1.00 94.31 197 LEU A N 1
ATOM 1596 C CA . LEU A 1 197 ? 11.978 -6.805 -14.279 1.00 94.31 197 LEU A CA 1
ATOM 1597 C C . LEU A 1 197 ? 12.426 -7.148 -12.857 1.00 94.31 197 LEU A C 1
ATOM 1599 O O . LEU A 1 197 ? 12.012 -8.182 -12.340 1.00 94.31 197 LEU A O 1
ATOM 1603 N N . GLN A 1 198 ? 13.189 -6.276 -12.191 1.00 95.12 198 GLN A N 1
ATOM 1604 C CA . GLN A 1 198 ? 13.565 -6.481 -10.789 1.00 95.12 198 GLN A CA 1
ATOM 1605 C C . GLN A 1 198 ? 12.336 -6.560 -9.874 1.00 95.12 198 GLN A C 1
ATOM 1607 O O . GLN A 1 198 ? 12.270 -7.436 -9.017 1.00 95.12 198 GLN A O 1
ATOM 1612 N N . ILE A 1 199 ? 11.337 -5.690 -10.070 1.00 95.25 199 ILE A N 1
ATOM 1613 C CA . ILE A 1 199 ? 10.079 -5.735 -9.304 1.00 95.25 199 ILE A CA 1
ATOM 1614 C C . ILE A 1 199 ? 9.353 -7.067 -9.531 1.00 95.25 199 ILE A C 1
ATOM 1616 O O . ILE A 1 199 ? 8.891 -7.685 -8.571 1.00 95.25 199 ILE A O 1
ATOM 1620 N N . LEU A 1 200 ? 9.268 -7.527 -10.783 1.00 95.75 200 LEU A N 1
ATOM 1621 C CA . LEU A 1 200 ? 8.628 -8.803 -11.113 1.00 95.75 200 LEU A CA 1
ATOM 1622 C C . LEU A 1 200 ? 9.400 -10.003 -10.553 1.00 95.75 200 LEU A C 1
ATOM 1624 O O . LEU A 1 200 ? 8.781 -10.948 -10.071 1.00 95.75 200 LEU A O 1
ATOM 1628 N N . GLN A 1 201 ? 10.732 -9.955 -10.559 1.00 95.94 201 GLN A N 1
ATOM 1629 C CA . GLN A 1 201 ? 11.575 -10.990 -9.965 1.00 95.94 201 GLN A CA 1
ATOM 1630 C C . GLN A 1 201 ? 11.389 -11.056 -8.444 1.00 95.94 201 GLN A C 1
ATOM 1632 O O . GLN A 1 201 ? 11.223 -12.150 -7.905 1.00 95.94 201 GLN A O 1
ATOM 1637 N N . CYS A 1 202 ? 11.337 -9.909 -7.758 1.00 95.88 202 CYS A N 1
ATOM 1638 C CA . CYS A 1 202 ? 11.016 -9.844 -6.329 1.00 95.88 202 CYS A CA 1
ATOM 1639 C C . CYS A 1 202 ? 9.615 -10.405 -6.040 1.00 95.88 202 CYS A C 1
ATOM 1641 O O . CYS A 1 202 ? 9.442 -11.184 -5.105 1.00 95.88 202 CYS A O 1
ATOM 1643 N N . LEU A 1 203 ? 8.621 -10.061 -6.866 1.00 95.81 203 LEU A N 1
ATOM 1644 C CA . LEU A 1 203 ? 7.253 -10.567 -6.735 1.00 95.81 203 LEU A CA 1
ATOM 1645 C C . LEU A 1 203 ? 7.180 -12.087 -6.901 1.00 95.81 203 LEU A C 1
ATOM 1647 O O . LEU A 1 203 ? 6.545 -12.764 -6.091 1.00 95.81 203 LEU A O 1
ATOM 1651 N N . ALA A 1 204 ? 7.855 -12.623 -7.918 1.00 94.12 204 ALA A N 1
ATOM 1652 C CA . ALA A 1 204 ? 7.949 -14.059 -8.139 1.00 94.12 204 ALA A CA 1
ATOM 1653 C C . ALA A 1 204 ? 8.661 -14.754 -6.966 1.00 94.12 204 ALA A C 1
ATOM 1655 O O . ALA A 1 204 ? 8.160 -15.744 -6.443 1.00 94.12 204 ALA A O 1
ATOM 1656 N N . GLY A 1 205 ? 9.781 -14.205 -6.491 1.00 94.62 205 GLY A N 1
ATOM 1657 C CA . GLY A 1 205 ? 10.519 -14.767 -5.358 1.00 94.62 205 GLY A CA 1
ATOM 1658 C C . GLY A 1 205 ? 9.712 -14.797 -4.056 1.00 94.62 205 GLY A C 1
ATOM 1659 O O . GLY A 1 205 ? 9.778 -15.776 -3.318 1.00 94.62 205 GLY A O 1
ATOM 1660 N N . ALA A 1 206 ? 8.927 -13.753 -3.780 1.00 93.81 206 ALA A N 1
ATOM 1661 C CA . ALA A 1 206 ? 8.213 -13.616 -2.512 1.00 93.81 206 ALA A CA 1
ATOM 1662 C C . ALA A 1 206 ? 6.834 -14.295 -2.486 1.00 93.81 206 ALA A C 1
ATOM 1664 O O . ALA A 1 206 ? 6.419 -14.773 -1.429 1.00 93.81 206 ALA A O 1
ATOM 1665 N N . SER A 1 207 ? 6.111 -14.305 -3.614 1.00 93.38 207 SER A N 1
ATOM 1666 C CA . SER A 1 207 ? 4.682 -14.660 -3.668 1.00 93.38 207 SER A CA 1
ATOM 1667 C C . SER A 1 207 ? 4.259 -15.455 -4.918 1.00 93.38 207 SER A C 1
ATOM 1669 O O . SER A 1 207 ? 3.067 -15.530 -5.216 1.00 93.38 207 SER A O 1
ATOM 1671 N N . ALA A 1 208 ? 5.179 -16.103 -5.650 1.00 90.94 208 ALA A N 1
ATOM 1672 C CA . ALA A 1 208 ? 4.813 -16.892 -6.843 1.00 90.94 208 ALA A CA 1
ATOM 1673 C C . ALA A 1 208 ? 3.749 -17.972 -6.584 1.00 90.94 208 ALA A C 1
ATOM 1675 O O . ALA A 1 208 ? 2.923 -18.230 -7.451 1.00 90.94 208 ALA A O 1
ATOM 1676 N N . GLN A 1 209 ? 3.756 -18.596 -5.402 1.00 92.81 209 GLN A N 1
ATOM 1677 C CA . GLN A 1 209 ? 2.831 -19.689 -5.071 1.00 92.81 209 GLN A CA 1
ATOM 1678 C C . GLN A 1 209 ? 1.447 -19.206 -4.616 1.00 92.81 209 GLN A C 1
ATOM 1680 O O . GLN A 1 209 ? 0.499 -19.985 -4.558 1.00 92.81 209 GLN A O 1
ATOM 1685 N N . THR A 1 210 ? 1.328 -17.934 -4.235 1.00 94.88 210 THR A N 1
ATOM 1686 C CA . THR A 1 210 ? 0.112 -17.370 -3.634 1.00 94.88 210 THR A CA 1
ATOM 1687 C C . THR A 1 210 ? -0.606 -16.398 -4.560 1.00 94.88 210 THR A C 1
ATOM 1689 O O . THR A 1 210 ? -1.808 -16.170 -4.380 1.00 94.88 210 THR A O 1
ATOM 1692 N N . ILE A 1 211 ? 0.091 -15.851 -5.559 1.00 95.44 211 ILE A N 1
ATOM 1693 C CA . ILE A 1 211 ? -0.473 -14.895 -6.503 1.00 95.44 211 ILE A CA 1
ATOM 1694 C C . ILE A 1 211 ? -1.484 -15.561 -7.446 1.00 95.44 211 ILE A C 1
ATOM 1696 O O . ILE A 1 211 ? -1.259 -16.628 -8.004 1.00 95.44 211 ILE A O 1
ATOM 1700 N N . THR A 1 212 ? -2.628 -14.907 -7.618 1.00 96.31 212 THR A N 1
ATOM 1701 C CA . THR A 1 212 ? -3.774 -15.387 -8.414 1.00 96.31 212 THR A CA 1
ATOM 1702 C C . THR A 1 212 ? -4.261 -14.352 -9.426 1.00 96.31 212 THR A C 1
ATOM 1704 O O . THR A 1 212 ? -4.886 -14.711 -10.416 1.00 96.31 212 THR A O 1
ATOM 1707 N N . ASP A 1 213 ? -3.979 -13.068 -9.192 1.00 96.06 213 ASP A N 1
ATOM 1708 C CA . ASP A 1 213 ? -4.355 -11.956 -10.066 1.00 96.06 213 ASP A CA 1
ATOM 1709 C C . ASP A 1 213 ? -3.154 -11.020 -10.208 1.00 96.06 213 ASP A C 1
ATOM 1711 O O . ASP A 1 213 ? -2.643 -10.489 -9.214 1.00 96.06 213 ASP A O 1
ATOM 1715 N N . LEU A 1 214 ? -2.698 -10.843 -11.446 1.00 96.19 214 LEU A N 1
ATOM 1716 C CA . LEU A 1 214 ? -1.585 -9.973 -11.792 1.00 96.19 214 LEU A CA 1
ATOM 1717 C C . LEU A 1 214 ? -2.017 -9.034 -12.920 1.00 96.19 214 LEU A C 1
ATOM 1719 O O . LEU A 1 214 ? -2.304 -9.488 -14.025 1.00 96.19 214 LEU A O 1
ATOM 1723 N N . ALA A 1 215 ? -2.040 -7.725 -12.658 1.00 95.31 215 ALA A N 1
ATOM 1724 C CA . ALA A 1 215 ? -2.320 -6.715 -13.682 1.00 95.31 215 ALA A CA 1
ATOM 1725 C C . ALA A 1 215 ? -1.180 -5.694 -13.763 1.00 95.31 215 ALA A C 1
ATOM 1727 O O . ALA A 1 215 ? -0.888 -5.006 -12.786 1.00 95.31 215 ALA A O 1
ATOM 1728 N N . LEU A 1 216 ? -0.557 -5.571 -14.937 1.00 94.00 216 LEU A N 1
ATOM 1729 C CA . LEU A 1 216 ? 0.674 -4.794 -15.156 1.00 94.00 216 LEU A CA 1
ATOM 1730 C C . LEU A 1 216 ? 0.479 -3.631 -16.144 1.00 94.00 216 LEU A C 1
ATOM 1732 O O . LEU A 1 216 ? 1.376 -3.289 -16.916 1.00 94.00 216 LEU A O 1
ATOM 1736 N N . ASN A 1 217 ? -0.714 -3.037 -16.158 1.00 91.50 217 ASN A N 1
ATOM 1737 C CA . ASN A 1 217 ? -1.138 -2.074 -17.176 1.00 91.50 217 ASN A CA 1
ATOM 1738 C C . ASN A 1 217 ? -0.289 -0.790 -17.142 1.00 91.50 217 ASN A C 1
ATOM 1740 O O . ASN A 1 217 ? -0.515 0.096 -16.323 1.00 91.50 217 ASN A O 1
ATOM 1744 N N . GLY A 1 218 ? 0.671 -0.648 -18.057 1.00 86.19 218 GLY A N 1
ATOM 1745 C CA . GLY A 1 218 ? 1.607 0.482 -18.044 1.00 86.19 218 GLY A CA 1
ATOM 1746 C C . GLY A 1 218 ? 2.677 0.362 -16.955 1.00 86.19 218 GLY A C 1
ATOM 1747 O O . GLY A 1 218 ? 3.090 1.375 -16.386 1.00 86.19 218 GLY A O 1
ATOM 1748 N N . LEU A 1 219 ? 3.096 -0.873 -16.638 1.00 89.19 219 LEU A N 1
ATOM 1749 C CA . LEU A 1 219 ? 4.267 -1.128 -15.796 1.00 89.19 219 LEU A CA 1
ATOM 1750 C C . LEU A 1 219 ? 5.535 -0.541 -16.428 1.00 89.19 219 LEU A C 1
ATOM 1752 O O . LEU A 1 219 ? 6.291 0.143 -15.746 1.00 89.19 219 LEU A O 1
ATOM 1756 N N . PHE A 1 220 ? 5.751 -0.803 -17.717 1.00 89.44 220 PHE A N 1
ATOM 1757 C CA . PHE A 1 220 ? 6.938 -0.372 -18.452 1.00 89.44 220 PHE A CA 1
ATOM 1758 C C . PHE A 1 220 ? 6.703 0.949 -19.194 1.00 89.44 220 PHE A C 1
ATOM 1760 O O . PHE A 1 220 ? 5.574 1.279 -19.564 1.00 89.44 220 PHE A O 1
ATOM 1767 N N . GLN A 1 221 ? 7.773 1.710 -19.427 1.00 82.50 221 GLN A N 1
ATOM 1768 C CA . GLN A 1 221 ? 7.756 2.825 -20.378 1.00 82.50 221 GLN A CA 1
ATOM 1769 C C . GLN A 1 221 ? 7.476 2.289 -21.782 1.00 82.50 221 GLN A C 1
ATOM 1771 O O . GLN A 1 221 ? 8.109 1.324 -22.211 1.00 82.50 221 GLN A O 1
ATOM 1776 N N . ASN A 1 222 ? 6.563 2.930 -22.513 1.00 68.19 222 ASN A N 1
ATOM 1777 C CA . ASN A 1 222 ? 6.343 2.642 -23.929 1.00 68.19 222 ASN A CA 1
ATOM 1778 C C . ASN A 1 222 ? 7.533 3.194 -24.730 1.00 68.19 222 ASN A C 1
ATOM 1780 O O . ASN A 1 222 ? 7.471 4.284 -25.283 1.00 68.19 222 ASN A O 1
ATOM 1784 N N . GLY A 1 223 ? 8.649 2.466 -24.711 1.00 55.41 223 GLY A N 1
ATOM 1785 C CA . GLY A 1 223 ? 9.885 2.811 -25.418 1.00 55.41 223 GLY A CA 1
ATOM 1786 C C . GLY A 1 223 ? 10.381 1.718 -26.360 1.00 55.41 223 GLY A C 1
ATOM 1787 O O . GLY A 1 223 ? 11.377 1.920 -27.045 1.00 55.41 223 GLY A O 1
ATOM 1788 N N . VAL A 1 224 ? 9.697 0.573 -26.431 1.00 47.62 224 VAL A N 1
ATOM 1789 C CA . VAL A 1 224 ? 9.977 -0.430 -27.458 1.00 47.62 224 VAL A CA 1
ATOM 1790 C C . VAL A 1 224 ? 8.870 -0.340 -28.497 1.00 47.62 224 VAL A C 1
ATOM 1792 O O . VAL A 1 224 ? 7.830 -0.984 -28.371 1.00 47.62 224 VAL A O 1
ATOM 1795 N N . SER A 1 225 ? 9.092 0.473 -29.533 1.00 43.41 225 SER A N 1
ATOM 1796 C CA . SER A 1 225 ? 8.490 0.158 -30.826 1.00 43.41 225 SER A CA 1
ATOM 1797 C C . SER A 1 225 ? 9.043 -1.211 -31.214 1.00 43.41 225 SER A C 1
ATOM 1799 O O . SER A 1 225 ? 10.187 -1.326 -31.644 1.00 43.41 225 SER A O 1
ATOM 1801 N N . LEU A 1 226 ? 8.268 -2.269 -30.969 1.00 46.69 226 LEU A N 1
ATOM 1802 C CA . LEU A 1 226 ? 8.588 -3.624 -31.430 1.00 46.69 226 LEU A CA 1
ATOM 1803 C C . LEU A 1 226 ? 8.428 -3.761 -32.955 1.00 46.69 226 LEU A C 1
ATOM 1805 O O . LEU A 1 226 ? 8.691 -4.827 -33.499 1.00 46.69 226 LEU A O 1
ATOM 1809 N N . TYR A 1 227 ? 8.055 -2.680 -33.642 1.00 40.78 227 TYR A N 1
ATOM 1810 C CA . TYR A 1 227 ? 8.087 -2.569 -35.090 1.00 40.78 227 TYR A CA 1
ATOM 1811 C C . TYR A 1 227 ? 9.226 -1.621 -35.478 1.00 40.78 227 TYR A C 1
ATOM 1813 O O . TYR A 1 227 ? 9.139 -0.402 -35.311 1.00 40.78 227 TYR A O 1
ATOM 1821 N N . ARG A 1 228 ? 10.333 -2.219 -35.926 1.00 37.25 228 ARG A N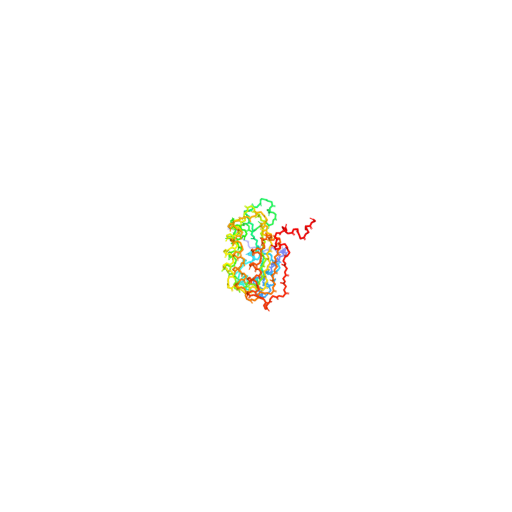 1
ATOM 1822 C CA . ARG A 1 228 ? 11.226 -1.605 -36.911 1.00 37.25 228 ARG A CA 1
ATOM 1823 C C . ARG A 1 228 ? 10.567 -1.849 -38.267 1.00 37.25 228 ARG A C 1
ATOM 1825 O O . ARG A 1 228 ? 10.385 -3.014 -38.616 1.00 37.25 228 ARG A O 1
ATOM 1832 N N . GLU A 1 229 ? 10.193 -0.783 -38.964 1.00 37.84 229 GLU A N 1
ATOM 1833 C CA . GLU A 1 229 ? 10.096 -0.806 -40.431 1.00 37.84 229 GLU A CA 1
ATOM 1834 C C . GLU A 1 229 ? 11.505 -0.751 -41.033 1.00 37.84 229 GLU A C 1
ATOM 1836 O O . GLU A 1 229 ? 12.385 -0.101 -40.412 1.00 37.84 229 GLU A O 1
#

pLDDT: mean 77.25, std 20.72, range [29.58, 97.38]

Secondary structure (DSSP, 8-state):
--------------------------GGGS-HHHHHHHHHHS-HHHHHHHHTT-HHHHHHHT-GGGGSEEEEEE-SS--TTGGGG-GGGGSTT--S--HHHHHHHHHHHHGGG--EEEEEE--GGGHHHHHHHHHHHHHHTTT---SEEEEE----TT--THHHHHHHHHHHHHHHT-SS--EEEEES--B-HHHHHHHHHHHHHHHTTT--EEE-TT-B-S-------

Sequence (229 aa):
MTTKGNKIRQKNSTKGQHHTSPEPQLWSLLPATIVLAIYTYLGDIDRVSMARVCKTWYQVFQVPALWRSRIMRFSGKRSQGDIKSELWLKSKFASPRSYGQQAIKFAKQFSTSVQEITVHFLLLSELRESANLFRELSTCLDEASLRYIYISGLGLEGVRGQIRKDLTDSLKRLIEKQHSLRKFRIKSSHFDLESGLQILQCLAGASAQTITDLALNGLFQNGVSLYRE

Radius of gyration: 28.49 Å; Cα contacts (8 Å, |Δi|>4): 316; chains: 1; bounding box: 80×68×105 Å

Mean predicted aligned error: 12.18 Å

Foldseek 3Di:
DDDDDDDDDDDDDDPDDPPPDPDPPCPVVDDLVVLLVVLLPDDPLVLVVQLPPDVSSVVSSLDLQSAAADEQEAEDFDDPVVVVPDPSQPDPVNDSDGSLVVLLVCLLRRLQSYAEYAYEYDDPVCLQVSLVSLLSNLVSNLNYQYQYYEYEDLQCVVPDDDSLVSNLVSLLSSQLSHQQHAEYEYENNAHAPVSLVSSVVSNCVRHVPRYDYYYCHNVHHPPDPVDDD

InterPro domains:
  IPR001810 F-box domain [PF12937] (27-70)
  IPR001810 F-box domain [PS50181] (24-70)
  IPR001810 F-box domain [SM00256] (30-70)
  IPR036047 F-box-like domain superfamily [SSF81383] (16-78)